Protein AF-A0A8J7VM13-F1 (afdb_monomer_lite)

Secondary structure (DSSP, 8-state):
-HHHHHHHHHHHHHHHTTPPPPPHHHHHHHHHHHHHHHHHHHH-S-HHHHHHHHHHHHHHHHHHHHHHHHHHHHHTTS-HHHHHHHHHIIIIIHHHHHHHHT-HHHHHHHHHHHHHHHHHHHHHHHHTT--HHHHHH---GGGTT-HHHHHHHHHHHHHHHHHHHHHHHHHS-HHHHHHHHHHHHHHHHHHHHHHHHHHHHHH--TT---

pLDDT: mean 85.58, std 13.24, range [35.0, 97.75]

Radius of gyration: 19.46 Å; chains: 1; bounding box: 50×52×50 Å

Foldseek 3Di:
DVVVVVVLVVLLVVLLVPDDPDDCLLQVLLVQLLVQLVVLVVVPVDNLVSLLVSLLSSLVSSCVVCVVVQLVVCVVPDDPVVSVVCSCCVRVVVSVVVVVVSDLLVSLVVLLVVLQVQLVVLVVCLVVVPLVVVCVVDVDPLCPPLSNVLSVVSSVLSVVVSVVSVCCSVPHDSSVNSNCVSCVSVVSVSSSSSSSVSSSVVGNDPDPPD

Structure (mmCIF, N/CA/C/O backbone):
data_AF-A0A8J7VM13-F1
#
_entry.id   AF-A0A8J7VM13-F1
#
loop_
_atom_site.group_PDB
_atom_site.id
_atom_site.type_symbol
_atom_site.label_atom_id
_atom_site.label_alt_id
_atom_site.label_comp_id
_atom_site.label_asym_id
_atom_site.label_entity_id
_atom_site.label_seq_id
_atom_site.pdbx_PDB_ins_code
_atom_site.Cartn_x
_atom_site.Cartn_y
_atom_site.Cartn_z
_atom_site.occupancy
_atom_site.B_iso_or_equiv
_atom_site.auth_seq_id
_atom_site.auth_comp_id
_atom_site.auth_asym_id
_atom_site.auth_atom_id
_atom_site.pdbx_PDB_model_num
ATOM 1 N N . MET A 1 1 ? -19.347 -28.934 8.654 1.00 53.00 1 MET A N 1
ATOM 2 C CA . MET A 1 1 ? -17.938 -28.625 8.295 1.00 53.00 1 MET A CA 1
ATOM 3 C C . MET A 1 1 ? -17.753 -28.311 6.813 1.00 53.00 1 MET A C 1
ATOM 5 O O . MET A 1 1 ? -17.329 -27.203 6.526 1.00 53.00 1 MET A O 1
ATOM 9 N N . PHE A 1 2 ? -18.037 -29.226 5.872 1.00 57.53 2 PHE A N 1
ATOM 10 C CA . PHE A 1 2 ? -17.938 -28.909 4.432 1.00 57.53 2 PHE A CA 1
ATOM 11 C C . PHE A 1 2 ? -19.094 -28.010 3.962 1.00 57.53 2 PHE A C 1
ATOM 13 O O . PHE A 1 2 ? -18.868 -27.064 3.212 1.00 57.53 2 PHE A O 1
ATOM 20 N N . ASP A 1 3 ? -20.296 -28.244 4.495 1.00 61.94 3 ASP A N 1
ATOM 21 C CA . ASP A 1 3 ? -21.472 -27.405 4.233 1.00 61.94 3 ASP A CA 1
ATOM 22 C C . ASP A 1 3 ? -21.307 -25.991 4.815 1.00 61.94 3 ASP A C 1
ATOM 24 O O . ASP A 1 3 ? -21.487 -25.018 4.093 1.00 61.94 3 ASP A O 1
ATOM 28 N N . ASP A 1 4 ? -20.792 -25.852 6.047 1.00 67.31 4 ASP A N 1
ATOM 29 C CA . ASP A 1 4 ? -20.455 -24.533 6.624 1.00 67.31 4 ASP A CA 1
ATOM 30 C C . ASP A 1 4 ? -19.438 -23.753 5.780 1.00 67.31 4 ASP A C 1
ATOM 32 O O . ASP A 1 4 ? -19.524 -22.530 5.651 1.00 67.31 4 ASP A O 1
ATOM 36 N N . LEU A 1 5 ? -18.447 -24.444 5.204 1.00 62.38 5 LEU A N 1
ATOM 37 C CA . LEU A 1 5 ? -17.441 -23.825 4.340 1.00 62.38 5 LEU A CA 1
ATOM 38 C C . LEU A 1 5 ? -18.080 -23.315 3.040 1.00 62.38 5 LEU A C 1
ATOM 40 O O . LEU A 1 5 ? -17.763 -22.211 2.594 1.00 62.38 5 LEU A O 1
ATOM 44 N N . LEU A 1 6 ? -18.983 -24.101 2.447 1.00 67.69 6 LEU A N 1
ATOM 45 C CA . LEU A 1 6 ? -19.724 -23.745 1.237 1.00 67.69 6 LEU A CA 1
ATOM 46 C C . LEU A 1 6 ? -20.693 -22.586 1.477 1.00 67.69 6 LEU A C 1
ATOM 48 O O . LEU A 1 6 ? -20.752 -21.672 0.652 1.00 67.69 6 LEU A O 1
ATOM 52 N N . ASP A 1 7 ? -21.380 -22.564 2.615 1.00 72.88 7 ASP A N 1
ATOM 53 C CA . ASP A 1 7 ? -22.265 -21.464 3.000 1.00 72.88 7 ASP A CA 1
ATOM 54 C C . ASP A 1 7 ? -21.470 -20.177 3.250 1.00 72.88 7 ASP A C 1
ATOM 56 O O . ASP A 1 7 ? -21.830 -19.104 2.753 1.00 72.88 7 ASP A O 1
ATOM 60 N N . THR A 1 8 ? -20.310 -20.288 3.906 1.00 68.81 8 THR A N 1
ATOM 61 C CA . THR A 1 8 ? -19.389 -19.162 4.126 1.00 68.81 8 THR A CA 1
ATOM 62 C C . THR A 1 8 ? -18.832 -18.622 2.803 1.00 68.81 8 THR A C 1
ATOM 64 O O . THR A 1 8 ? -18.794 -17.407 2.590 1.00 68.81 8 THR A O 1
ATOM 67 N N . LEU A 1 9 ? -18.445 -19.504 1.876 1.00 62.06 9 LEU A N 1
ATOM 68 C CA . LEU A 1 9 ? -17.985 -19.134 0.532 1.00 62.06 9 LEU A CA 1
ATOM 69 C C . LEU A 1 9 ? -19.102 -18.494 -0.296 1.00 62.06 9 LEU A C 1
ATOM 71 O O . LEU A 1 9 ? -18.864 -17.524 -1.015 1.00 62.06 9 LEU A O 1
ATOM 75 N N . THR A 1 10 ? -20.328 -18.992 -0.174 1.00 66.94 10 THR A N 1
ATOM 76 C CA . THR A 1 10 ? -21.486 -18.465 -0.901 1.00 66.94 10 THR A CA 1
ATOM 77 C C . THR A 1 10 ? -21.858 -17.071 -0.401 1.00 66.94 10 THR A C 1
ATOM 79 O O . THR A 1 10 ? -22.033 -16.156 -1.211 1.00 66.94 10 THR A O 1
ATOM 82 N N . ALA A 1 11 ? -21.886 -16.863 0.918 1.00 63.78 11 ALA A N 1
ATOM 83 C CA . ALA A 1 11 ? -22.075 -15.548 1.527 1.00 63.78 11 ALA A CA 1
ATOM 84 C C . ALA A 1 11 ? -20.954 -14.571 1.128 1.00 63.78 11 ALA A C 1
ATOM 86 O O . ALA A 1 11 ? -21.218 -13.420 0.759 1.00 63.78 11 ALA A O 1
ATOM 87 N N . PHE A 1 12 ? -19.703 -15.047 1.106 1.00 61.28 12 PHE A N 1
ATOM 88 C CA . PHE A 1 12 ? -18.560 -14.282 0.617 1.00 61.28 12 PHE A CA 1
ATOM 89 C C . PHE A 1 12 ? -18.771 -13.846 -0.837 1.00 61.28 12 PHE A C 1
ATOM 91 O O . PHE A 1 12 ? -18.729 -12.650 -1.109 1.00 61.28 12 PHE A O 1
ATOM 98 N N . VAL A 1 13 ? -19.101 -14.757 -1.758 1.00 61.53 13 VAL A N 1
ATOM 99 C CA . VAL A 1 13 ? -19.343 -14.451 -3.184 1.00 61.53 13 VAL A CA 1
ATOM 100 C C . VAL A 1 13 ? -20.506 -13.468 -3.380 1.00 61.53 13 VAL A C 1
ATOM 102 O O . VAL A 1 13 ? -20.416 -12.544 -4.193 1.00 61.53 13 VAL A O 1
ATOM 105 N N . GLN A 1 14 ? -21.592 -13.607 -2.618 1.00 63.41 14 GLN A N 1
ATOM 106 C CA . GLN A 1 14 ? -22.739 -12.697 -2.698 1.00 63.41 14 GLN A CA 1
ATOM 107 C C . GLN A 1 14 ? -22.392 -11.263 -2.269 1.00 63.41 14 GLN A C 1
ATOM 109 O O . GLN A 1 14 ? -22.941 -10.308 -2.829 1.00 63.41 14 GLN A O 1
ATOM 114 N N . SER A 1 15 ? -21.431 -11.085 -1.357 1.00 56.16 15 SER A N 1
ATOM 115 C CA . SER A 1 15 ? -20.976 -9.760 -0.918 1.00 56.16 15 SER A CA 1
ATOM 116 C C . SER A 1 15 ? -20.337 -8.927 -2.050 1.00 56.16 15 SER A C 1
ATOM 118 O O . SER A 1 15 ? -20.431 -7.691 -2.024 1.00 56.16 15 SER A O 1
ATOM 120 N N . PHE A 1 16 ? -19.795 -9.586 -3.088 1.00 56.06 16 PHE A N 1
ATOM 121 C CA . PHE A 1 16 ? -19.205 -8.969 -4.287 1.00 56.06 16 PHE A CA 1
ATOM 122 C C . PHE A 1 16 ? -20.247 -8.503 -5.318 1.00 56.06 16 PHE A C 1
ATOM 124 O O . PHE A 1 16 ? -19.973 -7.607 -6.116 1.00 56.06 16 PHE A O 1
ATOM 131 N N . ARG A 1 17 ? -21.471 -9.053 -5.313 1.00 51.78 17 ARG A N 1
ATOM 132 C CA . ARG A 1 17 ? -22.491 -8.742 -6.340 1.00 51.78 17 ARG A CA 1
ATOM 133 C C . ARG A 1 17 ? -23.078 -7.328 -6.246 1.00 51.78 17 ARG A C 1
ATOM 135 O O . ARG A 1 17 ? -23.675 -6.857 -7.205 1.00 51.78 17 ARG A O 1
ATOM 142 N N . ARG A 1 18 ? -22.899 -6.626 -5.122 1.00 53.50 18 ARG A N 1
ATOM 143 C CA . ARG A 1 18 ? -23.403 -5.253 -4.899 1.00 53.50 18 ARG A CA 1
ATOM 144 C C . ARG A 1 18 ? -22.269 -4.228 -4.816 1.00 53.50 18 ARG A C 1
ATOM 146 O O . ARG A 1 18 ? -22.211 -3.464 -3.848 1.00 53.50 18 ARG A O 1
ATOM 153 N N . THR A 1 19 ? -21.304 -4.266 -5.731 1.00 52.53 19 THR A N 1
ATOM 154 C CA . THR A 1 19 ? -20.182 -3.314 -5.696 1.00 52.53 19 THR A CA 1
ATOM 155 C C . THR A 1 19 ? -20.624 -1.993 -6.328 1.00 52.53 19 THR A C 1
ATOM 157 O O . THR A 1 19 ? -21.013 -1.957 -7.490 1.00 52.53 19 THR A O 1
ATOM 160 N N . THR A 1 20 ? -20.634 -0.922 -5.532 1.00 50.44 20 THR A N 1
ATOM 161 C CA . THR A 1 20 ? -20.890 0.459 -5.967 1.00 50.44 20 THR A CA 1
ATOM 162 C C . THR A 1 20 ? -19.906 0.887 -7.067 1.00 50.44 20 THR A C 1
ATOM 164 O O . THR A 1 20 ? -18.802 0.338 -7.123 1.00 50.44 20 THR A O 1
ATOM 167 N N . PRO A 1 21 ? -20.262 1.863 -7.930 1.00 56.16 21 PRO A N 1
ATOM 168 C CA . PRO A 1 21 ? -19.343 2.380 -8.944 1.00 56.16 21 PRO A CA 1
ATOM 169 C C . PRO A 1 21 ? -18.014 2.800 -8.303 1.00 56.16 21 PRO A C 1
ATOM 171 O O . PRO A 1 21 ? -17.991 3.436 -7.246 1.00 56.16 21 PRO A O 1
ATOM 174 N N . PHE A 1 22 ? -16.903 2.383 -8.915 1.00 58.81 22 PHE A N 1
ATOM 175 C CA . PHE A 1 22 ? -15.568 2.614 -8.370 1.00 58.81 22 PHE A CA 1
ATOM 176 C C . PHE A 1 22 ? -15.245 4.115 -8.364 1.00 58.81 22 PHE A C 1
ATOM 178 O O . PHE A 1 22 ? -15.416 4.766 -9.396 1.00 58.81 22 PHE A O 1
ATOM 185 N N . PRO A 1 23 ? -14.741 4.673 -7.246 1.00 66.50 23 PRO A N 1
ATOM 186 C CA . PRO A 1 23 ? -14.233 6.036 -7.230 1.00 66.50 23 PRO A CA 1
ATOM 187 C C . PRO A 1 23 ? -13.135 6.194 -8.283 1.00 66.50 23 PRO A C 1
ATOM 189 O O . PRO A 1 23 ? -12.242 5.344 -8.396 1.00 66.50 23 PRO A O 1
ATOM 192 N N . VAL A 1 24 ? -13.183 7.287 -9.040 1.00 67.38 24 VAL A N 1
ATOM 193 C CA . VAL A 1 24 ? -12.228 7.596 -10.116 1.00 67.38 24 VAL A CA 1
ATOM 194 C C . VAL A 1 24 ? -10.789 7.609 -9.580 1.00 67.38 24 VAL A C 1
ATOM 196 O O . VAL A 1 24 ? -9.860 7.160 -10.249 1.00 67.38 24 VAL A O 1
ATOM 199 N N . GLU A 1 25 ? -10.606 8.006 -8.321 1.00 69.38 25 GLU A N 1
ATOM 200 C CA . GLU A 1 25 ? -9.329 8.033 -7.601 1.00 69.38 25 GLU A CA 1
ATOM 201 C C . GLU A 1 25 ? -8.700 6.648 -7.392 1.00 69.38 25 GLU A C 1
ATOM 203 O O . GLU A 1 25 ? -7.498 6.542 -7.136 1.00 69.38 25 GLU A O 1
ATOM 208 N N . ILE A 1 26 ? -9.500 5.581 -7.463 1.00 71.81 26 ILE A N 1
ATOM 209 C CA . ILE A 1 26 ? -9.035 4.192 -7.370 1.00 71.81 26 ILE A CA 1
ATOM 210 C C . ILE A 1 26 ? -8.605 3.686 -8.750 1.00 71.81 26 ILE A C 1
ATOM 212 O O . ILE A 1 26 ? -7.597 2.989 -8.854 1.00 71.81 26 ILE A O 1
ATOM 216 N N . LEU A 1 27 ? -9.352 4.051 -9.794 1.00 77.00 27 LEU A N 1
ATOM 217 C CA . LEU A 1 27 ? -9.200 3.510 -11.143 1.00 77.00 27 LEU A CA 1
ATOM 218 C C . LEU A 1 27 ? -8.074 4.195 -11.932 1.00 77.00 27 LEU A C 1
ATOM 220 O O . LEU A 1 27 ? -7.260 3.525 -12.564 1.00 77.00 27 LEU A O 1
ATOM 224 N N . VAL A 1 28 ? -8.009 5.529 -11.882 1.00 82.75 28 VAL A N 1
ATOM 225 C CA . VAL A 1 28 ? -7.165 6.333 -12.782 1.00 82.75 28 VAL A CA 1
ATOM 226 C C . VAL A 1 28 ? -5.667 6.048 -12.626 1.00 82.75 28 VAL A C 1
ATOM 228 O O . VAL A 1 28 ? -5.022 5.809 -13.646 1.00 82.75 28 VAL A O 1
ATOM 231 N N . PRO A 1 29 ? -5.081 5.990 -11.411 1.00 84.69 29 PRO A N 1
ATOM 232 C CA . PRO A 1 29 ? -3.663 5.659 -11.277 1.00 84.69 29 PRO A CA 1
ATOM 233 C C . PRO A 1 29 ? -3.334 4.254 -11.795 1.00 84.69 29 PRO A C 1
ATOM 235 O O . PRO A 1 29 ? -2.265 4.042 -12.356 1.00 84.69 29 PRO A O 1
ATOM 238 N N . GLY A 1 30 ? -4.258 3.303 -11.619 1.00 84.44 30 GLY A N 1
ATOM 239 C CA . GLY A 1 30 ? -4.106 1.934 -12.105 1.00 84.44 30 GLY A CA 1
ATOM 240 C C . GLY A 1 30 ? -4.120 1.852 -13.627 1.00 84.44 30 GLY A C 1
ATOM 241 O O . GLY A 1 30 ? -3.219 1.264 -14.221 1.00 84.44 30 GLY A O 1
ATOM 242 N N . LEU A 1 31 ? -5.095 2.509 -14.260 1.00 85.44 31 LEU A N 1
ATOM 243 C CA . LEU A 1 31 ? -5.172 2.615 -15.716 1.00 85.44 31 LEU A CA 1
ATOM 244 C C . LEU A 1 31 ? -3.951 3.315 -16.302 1.00 85.44 31 LEU A C 1
ATOM 246 O O . LEU A 1 31 ? -3.424 2.851 -17.308 1.00 85.44 31 LEU A O 1
ATOM 250 N N . LEU A 1 32 ? -3.468 4.385 -15.663 1.00 88.56 32 LEU A N 1
ATOM 251 C CA . LEU A 1 32 ? -2.260 5.069 -16.110 1.00 88.56 32 LEU A CA 1
ATOM 252 C C . LEU A 1 32 ? -1.070 4.107 -16.156 1.00 88.56 32 LEU A C 1
ATOM 254 O O . LEU A 1 32 ? -0.360 4.090 -17.153 1.00 88.56 32 LEU A O 1
ATOM 258 N N . ILE A 1 33 ? -0.866 3.277 -15.131 1.00 86.88 33 ILE A N 1
ATOM 259 C CA . ILE A 1 33 ? 0.223 2.285 -15.113 1.00 86.88 33 ILE A CA 1
ATOM 260 C C . ILE A 1 33 ? 0.041 1.259 -16.240 1.00 86.88 33 ILE A C 1
ATOM 262 O O . ILE A 1 33 ? 0.975 1.003 -16.997 1.00 86.88 33 ILE A O 1
ATOM 266 N N . ILE A 1 34 ? -1.166 0.704 -16.380 1.00 86.00 34 ILE A N 1
ATOM 267 C CA . ILE A 1 34 ? -1.467 -0.349 -17.363 1.00 86.00 34 ILE A CA 1
ATOM 268 C C . ILE A 1 34 ? -1.293 0.161 -18.801 1.00 86.00 34 ILE A C 1
ATOM 270 O O . ILE A 1 34 ? -0.782 -0.568 -19.646 1.00 86.00 34 ILE A O 1
ATOM 274 N N . LEU A 1 35 ? -1.695 1.405 -19.077 1.00 87.50 35 LEU A N 1
ATOM 275 C CA . LEU A 1 35 ? -1.605 2.014 -20.406 1.00 87.50 35 LEU A CA 1
ATOM 276 C C . LEU A 1 35 ? -0.220 2.601 -20.699 1.00 87.50 35 LEU A C 1
ATOM 278 O O . LEU A 1 35 ? 0.238 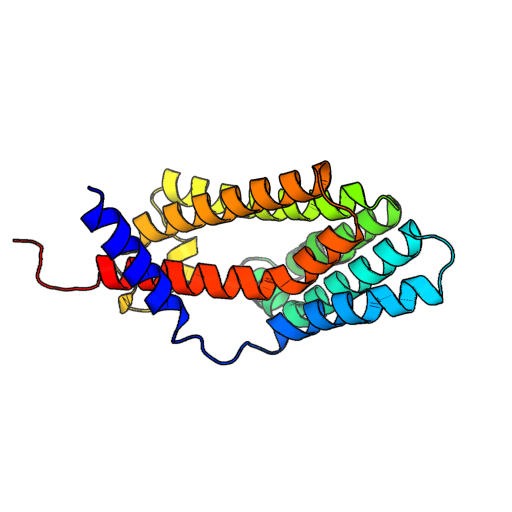2.542 -21.837 1.00 87.50 35 LEU A O 1
ATOM 282 N N . SER A 1 36 ? 0.461 3.156 -19.692 1.00 87.38 36 SER A N 1
ATOM 283 C CA . SER A 1 36 ? 1.802 3.728 -19.874 1.00 87.38 36 SER A CA 1
ATOM 284 C C . SER A 1 36 ? 2.858 2.656 -20.095 1.00 87.38 36 SER A C 1
ATOM 286 O O . SER A 1 36 ? 3.752 2.871 -20.904 1.00 87.38 36 SER A O 1
ATOM 288 N N . TRP A 1 37 ? 2.749 1.493 -19.448 1.00 86.50 37 TRP A N 1
ATOM 289 C CA . TRP A 1 37 ? 3.726 0.411 -19.584 1.00 86.50 37 TRP A CA 1
ATOM 290 C C . TRP A 1 37 ? 4.015 -0.014 -21.039 1.00 86.50 37 TRP A C 1
ATOM 292 O O . TRP A 1 37 ? 5.180 0.048 -21.435 1.00 86.50 37 TRP A O 1
ATOM 302 N N . PRO A 1 38 ? 3.025 -0.407 -21.870 1.00 86.81 38 PRO A N 1
ATOM 303 C CA . PRO A 1 38 ? 3.295 -0.815 -23.249 1.00 86.81 38 PRO A CA 1
ATOM 304 C C . PRO A 1 38 ? 3.861 0.330 -24.095 1.00 86.81 38 PRO A C 1
ATOM 306 O O . PRO A 1 38 ? 4.736 0.093 -24.919 1.00 86.81 38 PRO A O 1
ATOM 309 N N . LEU A 1 39 ? 3.418 1.572 -23.863 1.00 88.12 39 LEU A N 1
ATOM 310 C CA . LEU A 1 39 ? 3.955 2.743 -24.557 1.00 88.12 39 LEU A CA 1
ATOM 311 C C . LEU A 1 39 ? 5.423 2.969 -24.180 1.00 88.12 39 LEU A C 1
ATOM 313 O O . LEU A 1 39 ? 6.277 3.077 -25.051 1.00 88.12 39 LEU A O 1
ATOM 317 N N . LEU A 1 40 ? 5.749 2.958 -22.889 1.00 89.44 40 LEU A N 1
ATOM 318 C CA . LEU A 1 40 ? 7.116 3.144 -22.405 1.00 89.44 40 LEU A CA 1
ATOM 319 C C . LEU A 1 40 ? 8.053 2.033 -22.886 1.00 89.44 40 LEU A C 1
ATOM 321 O O . LEU A 1 40 ? 9.212 2.310 -23.156 1.00 89.44 40 LEU A O 1
ATOM 325 N N . ARG A 1 41 ? 7.559 0.804 -23.067 1.00 88.31 41 ARG A N 1
ATOM 326 C CA . ARG A 1 41 ? 8.339 -0.303 -23.644 1.00 88.31 41 ARG A CA 1
ATOM 327 C C . ARG A 1 41 ? 8.657 -0.147 -25.132 1.00 88.31 41 ARG A C 1
ATOM 329 O O . ARG A 1 41 ? 9.572 -0.814 -25.596 1.00 88.31 41 ARG A O 1
ATOM 336 N N . ILE A 1 42 ? 7.915 0.690 -25.858 1.00 89.12 42 ILE A N 1
ATOM 337 C CA . ILE A 1 42 ? 8.202 1.037 -27.260 1.00 89.12 42 ILE A CA 1
ATOM 338 C C . ILE A 1 42 ? 9.179 2.216 -27.329 1.00 89.12 42 ILE A C 1
ATOM 340 O O . ILE A 1 42 ? 10.027 2.259 -28.211 1.00 89.12 42 ILE A O 1
ATOM 344 N N . TRP A 1 43 ? 9.038 3.181 -26.417 1.00 89.06 43 TRP A N 1
ATOM 345 C CA . TRP A 1 43 ? 9.796 4.435 -26.439 1.00 89.06 43 TRP A CA 1
ATOM 346 C C . TRP A 1 43 ? 11.136 4.381 -25.697 1.00 89.06 43 TRP A C 1
ATOM 348 O O . TRP A 1 43 ? 11.998 5.216 -25.960 1.00 89.06 43 TRP A O 1
ATOM 358 N N . LEU A 1 44 ? 11.304 3.456 -24.749 1.00 88.94 44 LEU A N 1
ATOM 359 C CA . LEU A 1 44 ? 12.521 3.298 -23.954 1.00 88.94 44 LEU A CA 1
ATOM 360 C C . LEU A 1 44 ? 13.150 1.932 -24.222 1.00 88.94 44 LEU A C 1
ATOM 362 O O . LEU A 1 44 ? 12.510 0.896 -24.026 1.00 88.94 44 LEU A O 1
ATOM 366 N N . ASP A 1 45 ? 14.429 1.947 -24.593 1.00 84.50 45 ASP A N 1
ATOM 367 C CA . ASP A 1 45 ? 15.194 0.734 -24.893 1.00 84.50 45 ASP A CA 1
ATOM 368 C C . ASP A 1 45 ? 15.431 -0.124 -23.638 1.00 84.50 45 ASP A C 1
ATOM 370 O O . ASP A 1 45 ? 15.361 -1.354 -23.688 1.00 84.50 45 ASP A O 1
ATOM 374 N N . ASP A 1 46 ? 15.652 0.521 -22.487 1.00 89.12 46 ASP A N 1
ATOM 375 C CA . ASP A 1 46 ? 15.912 -0.151 -21.215 1.00 89.12 46 ASP A CA 1
ATOM 376 C C . ASP A 1 46 ? 14.605 -0.533 -20.474 1.00 89.12 46 ASP A C 1
ATOM 378 O O . ASP A 1 46 ? 13.835 0.348 -20.059 1.00 89.12 46 ASP A O 1
ATOM 382 N N . PRO A 1 47 ? 14.341 -1.838 -20.244 1.00 86.75 47 PRO A N 1
ATOM 383 C CA . PRO A 1 47 ? 13.171 -2.297 -19.497 1.00 86.75 47 PRO A CA 1
ATOM 384 C C . PRO A 1 47 ? 13.101 -1.767 -18.061 1.00 86.75 47 PRO A C 1
ATOM 386 O O . PRO A 1 47 ? 11.997 -1.533 -17.562 1.00 86.75 47 PRO A O 1
ATOM 389 N N . GLN A 1 48 ? 14.246 -1.576 -17.394 1.00 89.69 48 GLN A N 1
ATOM 390 C CA . GLN A 1 48 ? 14.273 -1.106 -16.007 1.00 89.69 48 GLN A CA 1
ATOM 391 C C . GLN A 1 48 ? 13.812 0.349 -15.924 1.00 89.69 48 GLN A C 1
ATOM 393 O O . GLN A 1 48 ? 12.927 0.679 -15.134 1.00 89.69 48 GLN A O 1
ATOM 398 N N . SER A 1 49 ? 14.328 1.204 -16.802 1.00 89.94 49 SER A N 1
ATOM 399 C CA . SER A 1 49 ? 13.908 2.600 -16.926 1.00 89.94 49 SER A CA 1
ATOM 400 C C . SER A 1 49 ? 12.419 2.722 -17.254 1.00 89.94 49 SER A C 1
ATOM 402 O O . SER A 1 49 ? 11.708 3.490 -16.604 1.00 89.94 49 SER A O 1
ATOM 404 N N . ALA A 1 50 ? 11.906 1.913 -18.190 1.00 91.38 50 ALA A N 1
ATOM 405 C CA . ALA A 1 50 ? 10.474 1.879 -18.497 1.00 91.38 50 ALA A CA 1
ATOM 406 C C . ALA A 1 50 ? 9.622 1.523 -17.268 1.00 91.38 50 ALA A C 1
ATOM 408 O O . ALA A 1 50 ? 8.565 2.122 -17.047 1.00 91.38 50 ALA A O 1
ATOM 409 N N . PHE A 1 51 ? 10.094 0.584 -16.439 1.00 92.38 51 PHE A N 1
ATOM 410 C CA . PHE A 1 51 ? 9.397 0.179 -15.218 1.00 92.38 51 PHE A CA 1
ATOM 411 C C . PHE A 1 51 ? 9.378 1.319 -14.209 1.00 92.38 51 PHE A C 1
ATOM 413 O O . PHE A 1 51 ? 8.318 1.664 -13.683 1.00 92.38 51 PHE A O 1
ATOM 420 N N . MET A 1 52 ? 10.541 1.927 -13.966 1.00 92.81 52 MET A N 1
ATOM 421 C CA . MET A 1 52 ? 10.691 3.015 -13.006 1.00 92.81 52 MET A CA 1
ATOM 422 C C . MET A 1 52 ? 9.800 4.198 -13.380 1.00 92.81 52 MET A C 1
ATOM 424 O O . MET A 1 52 ? 9.086 4.718 -12.525 1.00 92.81 52 MET A O 1
ATOM 428 N N . VAL A 1 53 ? 9.756 4.579 -14.660 1.00 92.69 53 VAL A N 1
ATOM 429 C CA . VAL A 1 53 ? 8.889 5.667 -15.133 1.00 92.69 53 VAL A CA 1
ATOM 430 C C . VAL A 1 53 ? 7.410 5.322 -14.935 1.00 92.69 53 VAL A C 1
ATOM 432 O O . VAL A 1 53 ? 6.675 6.129 -14.365 1.00 92.69 53 VAL A O 1
ATOM 435 N N . ALA A 1 54 ? 6.967 4.120 -15.324 1.00 92.62 54 ALA A N 1
ATOM 436 C CA . ALA A 1 54 ? 5.577 3.692 -15.132 1.00 92.62 54 ALA A CA 1
ATOM 437 C C . ALA A 1 54 ? 5.176 3.687 -13.643 1.00 92.62 54 ALA A C 1
ATOM 439 O O . ALA A 1 54 ? 4.108 4.183 -13.268 1.00 92.62 54 ALA A O 1
ATOM 440 N N . PHE A 1 55 ? 6.056 3.173 -12.778 1.00 91.94 55 PHE A N 1
ATOM 441 C CA . PHE A 1 55 ? 5.860 3.138 -11.331 1.00 91.94 55 PHE A CA 1
ATOM 442 C C . PHE A 1 55 ? 5.762 4.546 -10.730 1.00 91.94 55 PHE A C 1
ATOM 444 O O . PHE A 1 55 ? 4.822 4.837 -9.984 1.00 91.94 55 PHE A O 1
ATOM 451 N N . VAL A 1 56 ? 6.693 5.438 -11.084 1.00 92.50 56 VAL A N 1
ATOM 452 C CA . VAL A 1 56 ? 6.739 6.824 -10.594 1.00 92.50 56 VAL A CA 1
ATOM 453 C C . VAL A 1 56 ? 5.514 7.608 -11.044 1.00 92.50 56 VAL A C 1
ATOM 455 O O . VAL A 1 56 ? 4.920 8.309 -10.227 1.00 92.50 56 VAL A O 1
ATOM 458 N N . LEU A 1 57 ? 5.084 7.458 -12.300 1.00 91.94 57 LEU A N 1
ATOM 459 C CA . LEU A 1 57 ? 3.852 8.075 -12.796 1.00 91.94 57 LEU A CA 1
ATOM 460 C C . LEU A 1 57 ? 2.633 7.606 -11.990 1.00 91.94 57 LEU A C 1
ATOM 462 O O . LEU A 1 57 ? 1.826 8.422 -11.541 1.00 91.94 57 LEU A O 1
ATOM 466 N N . GLY A 1 58 ? 2.526 6.299 -11.746 1.00 90.38 58 GLY A N 1
ATOM 467 C CA . GLY A 1 58 ? 1.432 5.707 -10.982 1.00 90.38 58 GLY A CA 1
ATOM 468 C C . GLY A 1 58 ? 1.379 6.152 -9.516 1.00 90.38 58 GLY A C 1
ATOM 469 O O . GLY A 1 58 ? 0.325 6.572 -9.025 1.00 90.38 58 GLY A O 1
ATOM 470 N N . ILE A 1 59 ? 2.506 6.074 -8.800 1.00 90.38 59 ILE A N 1
ATOM 471 C CA . ILE A 1 59 ? 2.605 6.512 -7.399 1.00 90.38 59 ILE A CA 1
ATOM 472 C C . ILE A 1 59 ? 2.467 8.028 -7.287 1.00 90.38 59 ILE A C 1
ATOM 474 O O . ILE A 1 59 ? 1.725 8.502 -6.426 1.00 90.38 59 ILE A O 1
ATOM 478 N N . GLY A 1 60 ? 3.136 8.781 -8.158 1.00 91.56 60 GLY A N 1
ATOM 479 C CA . GLY A 1 60 ? 3.100 10.239 -8.178 1.00 91.56 60 GLY A CA 1
ATOM 480 C C . GLY A 1 60 ? 1.681 10.761 -8.371 1.00 91.56 60 GLY A C 1
ATOM 481 O O . GLY A 1 60 ? 1.213 11.575 -7.573 1.00 91.56 60 GLY A O 1
ATOM 482 N N . LEU A 1 61 ? 0.943 10.219 -9.347 1.00 91.31 61 LEU A N 1
ATOM 483 C CA . LEU A 1 61 ? -0.457 10.584 -9.550 1.00 91.31 61 LEU A CA 1
ATOM 484 C C . LEU A 1 61 ? -1.320 10.208 -8.341 1.00 91.31 61 LEU A C 1
ATOM 486 O O . LEU A 1 61 ? -2.119 11.017 -7.871 1.00 91.31 61 LEU A O 1
ATOM 490 N N . ARG A 1 62 ? -1.139 9.007 -7.780 1.00 89.06 62 ARG A N 1
ATOM 491 C CA . ARG A 1 62 ? -1.882 8.586 -6.583 1.00 89.06 62 ARG A CA 1
ATOM 492 C C . ARG A 1 62 ? -1.633 9.516 -5.396 1.00 89.06 62 ARG A C 1
ATOM 494 O O . ARG A 1 62 ? -2.576 9.848 -4.674 1.00 89.06 62 ARG A O 1
ATOM 501 N N . LEU A 1 63 ? -0.385 9.922 -5.188 1.00 89.00 63 LEU A N 1
ATOM 502 C CA . LEU A 1 63 ? -0.001 10.851 -4.135 1.00 89.00 63 LEU A CA 1
ATOM 503 C C . LEU A 1 63 ? -0.624 12.229 -4.377 1.00 89.00 63 LEU A C 1
ATOM 505 O O . LEU A 1 63 ? -1.211 12.794 -3.456 1.00 89.00 63 LEU A O 1
ATOM 509 N N . ALA A 1 64 ? -0.586 12.729 -5.615 1.00 89.31 64 ALA A N 1
ATOM 510 C CA . ALA A 1 64 ? -1.209 13.994 -5.991 1.00 89.31 64 ALA A CA 1
ATOM 511 C C . ALA A 1 64 ? -2.720 13.987 -5.709 1.00 89.31 64 ALA A C 1
ATOM 513 O O . ALA A 1 64 ? -3.223 14.892 -5.039 1.00 89.31 64 ALA A O 1
ATOM 514 N N . MET A 1 65 ? -3.428 12.928 -6.115 1.00 87.81 65 MET A N 1
ATOM 515 C CA . MET A 1 65 ? -4.872 12.788 -5.892 1.00 87.81 65 MET A CA 1
ATOM 516 C C . MET A 1 65 ? -5.237 12.693 -4.402 1.00 87.81 65 MET A C 1
ATOM 518 O O . MET A 1 65 ? -6.264 13.219 -3.980 1.00 87.81 65 MET A O 1
ATOM 522 N N . LYS A 1 66 ? -4.399 12.050 -3.577 1.00 86.31 66 LYS A N 1
ATOM 523 C CA . LYS A 1 66 ? -4.657 11.874 -2.133 1.00 86.31 66 LYS A CA 1
ATOM 524 C C . LYS A 1 66 ? -4.071 12.970 -1.243 1.00 86.31 66 LYS A C 1
ATOM 526 O O . LYS A 1 66 ? -4.402 13.013 -0.056 1.00 86.31 66 LYS A O 1
ATOM 531 N N . SER A 1 67 ? -3.253 13.860 -1.798 1.00 87.44 67 SER A N 1
ATOM 532 C CA . SER A 1 67 ? -2.508 14.893 -1.069 1.00 87.44 67 SER A CA 1
ATOM 533 C C . SER A 1 67 ? -3.398 15.729 -0.149 1.00 87.44 67 SER A C 1
ATOM 535 O O . SER A 1 67 ? -3.107 15.846 1.038 1.00 87.44 67 SER A O 1
ATOM 537 N N . ARG A 1 68 ? -4.535 16.232 -0.651 1.00 87.62 68 ARG A N 1
ATOM 538 C CA . ARG A 1 68 ? -5.476 17.056 0.127 1.00 87.62 68 ARG A CA 1
ATOM 539 C C . ARG A 1 68 ? -5.974 16.338 1.379 1.00 87.62 68 ARG A C 1
ATOM 541 O O . ARG A 1 68 ? -5.956 16.911 2.464 1.00 87.62 68 ARG A O 1
ATOM 548 N N . VAL A 1 69 ? -6.381 15.076 1.236 1.00 86.12 69 VAL A N 1
ATOM 549 C CA . VAL A 1 69 ? -6.895 14.267 2.351 1.00 86.12 69 VAL A CA 1
ATOM 550 C C . VAL A 1 69 ? -5.780 13.932 3.339 1.00 86.12 69 VAL A C 1
ATOM 552 O O . VAL A 1 69 ? -6.006 13.989 4.545 1.00 86.12 69 VAL A O 1
ATOM 555 N N . MET A 1 70 ? -4.579 13.609 2.852 1.00 87.25 70 MET A N 1
ATOM 556 C CA . MET A 1 70 ? -3.419 13.357 3.711 1.00 87.25 70 MET A CA 1
ATOM 557 C C . MET A 1 70 ? -3.052 14.602 4.522 1.00 87.25 70 MET A C 1
ATOM 559 O O . MET A 1 70 ? -2.962 14.518 5.740 1.00 87.25 70 MET A O 1
ATOM 563 N N . ILE A 1 71 ? -2.929 15.763 3.872 1.00 90.81 71 ILE A N 1
ATOM 564 C CA . ILE A 1 71 ? -2.604 17.035 4.529 1.00 90.81 71 ILE A CA 1
ATOM 565 C C . ILE A 1 71 ? -3.664 17.389 5.574 1.00 90.81 71 ILE A C 1
ATOM 567 O O . ILE A 1 71 ? -3.310 17.726 6.701 1.00 90.81 71 ILE A O 1
ATOM 571 N N . ALA A 1 72 ? -4.952 17.288 5.231 1.00 89.44 72 ALA A N 1
ATOM 572 C CA . ALA A 1 72 ? -6.040 17.597 6.156 1.00 89.44 72 ALA A CA 1
ATOM 573 C C . ALA A 1 72 ? -6.019 16.690 7.398 1.00 89.44 72 ALA A C 1
ATOM 575 O O . ALA A 1 72 ? -6.156 17.178 8.517 1.00 89.44 72 ALA A O 1
ATOM 576 N N . ARG A 1 73 ? -5.792 15.382 7.214 1.00 86.00 73 ARG A N 1
ATOM 577 C CA . ARG A 1 73 ? -5.705 14.418 8.322 1.00 86.00 73 ARG A CA 1
ATOM 578 C C . ARG A 1 73 ? -4.481 14.645 9.197 1.00 86.00 73 ARG A C 1
ATOM 580 O O . ARG A 1 73 ? -4.603 14.620 10.414 1.00 86.00 73 ARG A O 1
ATOM 587 N N . THR A 1 74 ? -3.318 14.898 8.603 1.00 88.56 74 THR A N 1
ATOM 588 C CA . THR A 1 74 ? -2.097 15.165 9.371 1.00 88.56 74 THR A CA 1
ATOM 589 C C . THR A 1 74 ? -2.221 16.479 10.147 1.00 88.56 74 THR A C 1
ATOM 591 O O . THR A 1 74 ? -1.903 16.515 11.332 1.00 88.56 74 THR A O 1
ATO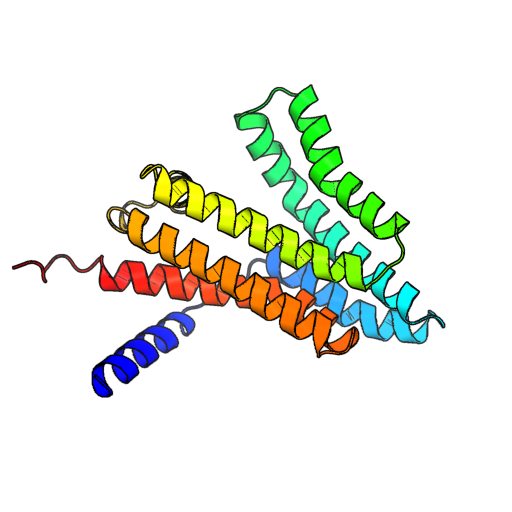M 594 N N . ARG A 1 75 ? -2.797 17.531 9.546 1.00 90.75 75 ARG A N 1
ATOM 595 C CA . ARG A 1 75 ? -3.055 18.818 10.222 1.00 90.75 75 ARG A CA 1
ATOM 596 C C . ARG A 1 75 ? -4.023 18.726 11.397 1.00 90.75 75 ARG A C 1
ATOM 598 O O . ARG A 1 75 ? -3.960 19.578 12.273 1.00 90.75 75 ARG A O 1
ATOM 605 N N . ALA A 1 76 ? -4.896 17.721 11.433 1.00 89.88 76 ALA A N 1
ATOM 606 C CA . ALA A 1 76 ? -5.799 17.513 12.563 1.00 89.88 76 ALA A CA 1
ATOM 607 C C . ALA A 1 76 ? -5.064 17.068 13.843 1.00 89.88 76 ALA A C 1
ATOM 609 O O . ALA A 1 76 ? -5.600 17.225 14.935 1.00 89.88 76 ALA A O 1
ATOM 610 N N . HIS A 1 77 ? -3.847 16.528 13.714 1.00 88.31 77 HIS A N 1
ATOM 611 C CA . HIS A 1 77 ? -3.084 15.964 14.832 1.00 88.31 77 HIS A CA 1
ATOM 612 C C . HIS A 1 77 ? -1.700 16.598 15.026 1.00 88.31 77 HIS A C 1
ATOM 614 O O . HIS A 1 77 ? -1.101 16.429 16.085 1.00 88.31 77 HIS A O 1
ATOM 620 N N . PHE A 1 78 ? -1.187 17.331 14.034 1.00 90.25 78 PHE A N 1
ATOM 621 C CA . PHE A 1 78 ? 0.159 17.901 14.042 1.00 90.25 78 PHE A CA 1
ATOM 622 C C . PHE A 1 78 ? 0.158 19.387 13.671 1.00 90.25 78 PHE A C 1
ATOM 624 O O . PHE A 1 78 ? -0.708 19.874 12.942 1.00 90.25 78 PHE A O 1
ATOM 631 N N . SER A 1 79 ? 1.184 20.111 14.127 1.00 93.44 79 SER A N 1
ATOM 632 C CA . SER A 1 79 ? 1.392 21.519 13.770 1.00 93.44 79 SER A CA 1
ATOM 633 C C . SER A 1 79 ? 1.627 21.703 12.263 1.00 93.44 79 SER A C 1
ATOM 635 O O . SER A 1 79 ? 1.939 20.756 11.534 1.00 93.44 79 SER A O 1
ATOM 637 N N . GLY A 1 80 ? 1.491 22.941 11.775 1.00 92.88 80 GLY A N 1
ATOM 638 C CA . GLY A 1 80 ? 1.727 23.280 10.365 1.00 92.88 80 GLY A CA 1
ATOM 639 C C . GLY A 1 80 ? 3.101 22.822 9.849 1.00 92.88 80 GLY A C 1
ATOM 640 O O . GLY A 1 80 ? 3.137 22.047 8.892 1.00 92.88 80 GLY A O 1
ATOM 641 N N . PRO A 1 81 ? 4.216 23.219 10.494 1.00 94.75 81 PRO A N 1
ATOM 642 C CA . PRO A 1 81 ? 5.559 22.796 10.089 1.00 94.75 81 PRO A CA 1
ATOM 643 C C . PRO A 1 81 ? 5.761 21.278 10.153 1.00 94.75 81 PRO A C 1
ATOM 645 O O . PRO A 1 81 ? 6.286 20.689 9.210 1.00 94.75 81 PRO A O 1
ATOM 648 N N . ALA A 1 82 ? 5.284 20.626 11.221 1.00 92.38 82 ALA A N 1
ATOM 649 C CA . ALA A 1 82 ? 5.377 19.174 11.360 1.00 92.38 82 ALA A CA 1
ATOM 650 C C . ALA A 1 82 ? 4.592 18.447 10.258 1.00 92.38 82 ALA A C 1
ATOM 652 O O . ALA A 1 82 ? 5.067 17.457 9.710 1.00 92.38 82 ALA A O 1
ATOM 653 N N . THR A 1 83 ? 3.423 18.967 9.872 1.00 92.38 83 THR A N 1
ATOM 654 C CA . THR A 1 83 ? 2.644 18.401 8.766 1.00 92.38 83 THR A CA 1
ATOM 655 C C . THR A 1 83 ? 3.391 18.501 7.444 1.00 92.38 83 THR A C 1
ATOM 657 O O . THR A 1 83 ? 3.441 17.517 6.709 1.00 92.38 83 THR A O 1
ATOM 660 N N . VAL A 1 84 ? 3.975 19.662 7.135 1.00 92.56 84 VAL A N 1
ATOM 661 C CA . VAL A 1 84 ? 4.764 19.842 5.906 1.00 92.56 84 VAL A CA 1
ATOM 662 C C . VAL A 1 84 ? 5.912 18.839 5.871 1.00 92.56 84 VAL A C 1
ATOM 664 O O . VAL A 1 84 ? 6.056 18.122 4.883 1.00 92.56 84 VAL A O 1
ATOM 667 N N . LEU A 1 85 ? 6.668 18.729 6.967 1.00 94.88 85 LEU A N 1
ATOM 668 C CA . LEU A 1 85 ? 7.785 17.796 7.077 1.00 94.88 85 LEU A CA 1
ATOM 669 C C . LEU A 1 85 ? 7.339 16.340 6.868 1.00 94.88 85 LEU A C 1
ATOM 671 O O . LEU A 1 85 ? 7.902 15.642 6.030 1.00 94.88 85 LEU A O 1
ATOM 675 N N . LEU A 1 86 ? 6.296 15.894 7.575 1.00 91.94 86 LEU A N 1
ATOM 676 C CA . LEU A 1 86 ? 5.785 14.523 7.476 1.00 91.94 86 LEU A CA 1
ATOM 677 C C . LEU A 1 86 ? 5.263 14.196 6.072 1.00 91.94 86 LEU A C 1
ATOM 679 O O . LEU A 1 86 ? 5.554 13.127 5.541 1.00 91.94 86 LEU A O 1
ATOM 683 N N . ILE A 1 87 ? 4.513 15.107 5.448 1.00 92.00 87 ILE A N 1
ATOM 684 C CA . ILE A 1 87 ? 3.978 14.898 4.097 1.00 92.00 87 ILE A CA 1
ATOM 685 C C . ILE A 1 87 ? 5.106 14.851 3.065 1.00 92.00 87 ILE A C 1
ATOM 687 O O . ILE A 1 87 ? 5.072 13.996 2.178 1.00 92.00 87 ILE A O 1
ATOM 691 N N . LEU A 1 88 ? 6.107 15.728 3.186 1.00 93.12 88 LEU A N 1
ATOM 692 C CA . LEU A 1 88 ? 7.254 15.740 2.282 1.00 93.12 88 LEU A CA 1
ATOM 693 C C . LEU A 1 88 ? 8.107 14.482 2.431 1.00 93.12 88 LEU A C 1
ATOM 695 O O . LEU A 1 88 ? 8.460 13.894 1.418 1.00 93.12 88 LEU A O 1
ATOM 699 N N . ILE A 1 89 ? 8.391 14.028 3.653 1.00 92.19 89 ILE A N 1
ATOM 700 C CA . ILE A 1 89 ? 9.200 12.823 3.879 1.00 92.19 89 ILE A CA 1
ATOM 701 C C . ILE A 1 89 ? 8.441 11.567 3.440 1.00 92.19 89 ILE A C 1
ATOM 703 O O . ILE A 1 89 ? 8.948 10.791 2.633 1.00 92.19 89 ILE A O 1
ATOM 707 N N . CYS A 1 90 ? 7.218 11.361 3.933 1.00 88.19 90 CYS A N 1
ATOM 708 C CA . CYS A 1 90 ? 6.483 10.114 3.706 1.00 88.19 90 CYS A CA 1
ATOM 709 C C . CYS A 1 90 ? 5.861 10.006 2.305 1.00 88.19 90 CYS A C 1
ATOM 711 O O . CYS A 1 90 ? 5.507 8.906 1.888 1.00 88.19 90 CYS A O 1
ATOM 713 N N . GLY A 1 91 ? 5.684 11.124 1.595 1.00 88.88 91 GLY A N 1
ATOM 714 C CA . GLY A 1 91 ? 5.170 11.151 0.228 1.00 88.88 91 GLY A CA 1
ATOM 715 C C . GLY A 1 91 ? 6.295 11.304 -0.803 1.00 88.88 91 GLY A C 1
ATOM 716 O O . GLY A 1 91 ? 6.880 10.297 -1.206 1.00 88.88 91 GLY A O 1
ATOM 717 N N . PRO A 1 92 ? 6.606 12.534 -1.261 1.00 90.31 92 PRO A N 1
ATOM 718 C CA . PRO A 1 92 ? 7.610 12.759 -2.302 1.00 90.31 92 PRO A CA 1
ATOM 719 C C . PRO A 1 92 ? 9.020 12.292 -1.927 1.00 90.31 92 PRO A C 1
ATOM 721 O O . PRO A 1 92 ? 9.738 11.817 -2.794 1.00 90.31 92 PRO A O 1
ATOM 724 N N . GLY A 1 93 ? 9.417 12.398 -0.659 1.00 91.62 93 GLY A N 1
ATOM 725 C CA . GLY A 1 93 ? 10.739 12.006 -0.169 1.00 91.62 93 GLY A CA 1
ATOM 726 C C . GLY A 1 93 ? 10.973 10.501 -0.267 1.00 91.62 93 GLY A C 1
ATOM 727 O O . GLY A 1 93 ? 11.986 10.073 -0.813 1.00 91.62 93 GLY A O 1
ATOM 728 N N . ALA A 1 94 ? 10.004 9.694 0.171 1.00 91.38 94 ALA A N 1
ATOM 729 C CA . ALA A 1 94 ? 10.036 8.245 -0.010 1.00 91.38 94 ALA A CA 1
ATOM 730 C C . ALA A 1 94 ? 10.097 7.865 -1.500 1.00 91.38 94 ALA A C 1
ATOM 732 O O . ALA A 1 94 ? 10.894 7.014 -1.885 1.00 91.38 94 ALA A O 1
ATOM 733 N N . LEU A 1 95 ? 9.315 8.539 -2.353 1.00 91.94 95 LEU A N 1
ATOM 734 C CA . LEU A 1 95 ? 9.364 8.320 -3.800 1.00 91.94 95 LEU A CA 1
ATOM 735 C C . LEU A 1 95 ? 10.726 8.708 -4.399 1.00 91.94 95 LEU A C 1
ATOM 737 O O . LEU A 1 95 ? 11.266 7.961 -5.209 1.00 91.94 95 LEU A O 1
ATOM 741 N N . ALA A 1 96 ? 11.302 9.836 -3.982 1.00 92.25 96 ALA A N 1
ATOM 742 C CA . ALA A 1 96 ? 12.613 10.292 -4.431 1.00 92.25 96 ALA A CA 1
ATOM 743 C C . ALA A 1 96 ? 13.723 9.309 -4.037 1.00 92.25 96 ALA A C 1
ATOM 745 O O . ALA A 1 96 ? 14.606 9.037 -4.845 1.00 92.25 96 ALA A O 1
ATOM 746 N N . LEU A 1 97 ? 13.646 8.722 -2.838 1.00 92.56 97 LEU A N 1
ATOM 747 C CA . LEU A 1 97 ? 14.570 7.674 -2.413 1.00 92.56 97 LEU A CA 1
ATOM 748 C C . LEU A 1 97 ? 14.466 6.440 -3.320 1.00 92.56 97 LEU A C 1
ATOM 750 O O . LEU A 1 97 ? 15.489 5.918 -3.750 1.00 92.56 97 LEU A O 1
ATOM 754 N N . LEU A 1 98 ? 13.252 5.999 -3.662 1.00 92.38 98 LEU A N 1
ATOM 755 C CA . LEU A 1 98 ? 13.059 4.870 -4.581 1.00 92.38 98 LEU A CA 1
ATOM 756 C C . LEU A 1 98 ? 13.620 5.170 -5.977 1.00 92.38 98 LEU A C 1
ATOM 758 O O . LEU A 1 98 ? 14.332 4.337 -6.537 1.00 92.38 98 LEU A O 1
ATOM 762 N N . ILE A 1 99 ? 13.376 6.375 -6.500 1.00 91.38 99 ILE A N 1
ATOM 763 C CA . ILE A 1 99 ? 13.944 6.836 -7.776 1.00 91.38 99 ILE A CA 1
ATOM 764 C C . ILE A 1 99 ? 15.473 6.813 -7.726 1.00 91.38 99 ILE A C 1
ATOM 766 O O . ILE A 1 99 ? 16.099 6.279 -8.635 1.00 91.38 99 ILE A O 1
ATOM 770 N N . TYR A 1 100 ? 16.067 7.339 -6.651 1.00 91.88 100 TYR A N 1
ATOM 771 C CA . TYR A 1 100 ? 17.519 7.384 -6.471 1.00 91.88 100 TYR A CA 1
ATOM 772 C C . TYR A 1 100 ? 18.156 5.992 -6.502 1.00 91.88 100 TYR A C 1
ATOM 774 O O . TYR A 1 100 ? 19.255 5.826 -7.022 1.00 91.88 100 TYR A O 1
ATOM 782 N N . THR A 1 101 ? 17.467 4.979 -5.971 1.00 89.19 101 THR A N 1
ATOM 783 C CA . THR A 1 101 ? 17.992 3.609 -5.992 1.00 89.19 101 THR A CA 1
ATOM 784 C C . THR A 1 101 ? 17.978 2.959 -7.372 1.00 89.19 101 THR A C 1
ATOM 786 O O . THR A 1 101 ? 18.708 1.991 -7.555 1.00 89.19 101 THR A O 1
ATOM 789 N N . ALA A 1 102 ? 17.165 3.466 -8.310 1.00 87.19 102 ALA A N 1
ATOM 790 C CA . ALA A 1 102 ? 17.009 2.951 -9.674 1.00 87.19 102 ALA A CA 1
ATOM 791 C C . ALA A 1 102 ? 16.778 1.424 -9.770 1.00 87.19 102 ALA A C 1
ATOM 793 O O . ALA A 1 102 ? 17.066 0.811 -10.793 1.00 87.19 102 ALA A O 1
ATOM 794 N N . ASP A 1 103 ? 16.247 0.810 -8.710 1.00 91.50 103 ASP A N 1
ATOM 795 C CA . ASP A 1 103 ? 16.091 -0.638 -8.586 1.00 91.50 103 ASP A CA 1
ATOM 796 C C . ASP A 1 103 ? 14.597 -1.008 -8.550 1.00 91.50 103 ASP A C 1
ATOM 798 O O . ASP A 1 103 ? 13.901 -0.698 -7.568 1.00 91.50 103 ASP A O 1
ATOM 802 N N . PRO A 1 104 ? 14.081 -1.690 -9.593 1.00 92.12 104 PRO A N 1
ATOM 803 C CA . PRO A 1 104 ? 12.707 -2.171 -9.623 1.00 92.12 104 PRO A CA 1
ATOM 804 C C . PRO A 1 104 ? 12.340 -3.018 -8.402 1.00 92.12 104 PRO A C 1
ATOM 806 O O . PRO A 1 104 ? 11.244 -2.850 -7.868 1.00 92.12 104 PRO A O 1
ATOM 809 N N . ALA A 1 105 ? 13.248 -3.865 -7.904 1.00 92.38 105 ALA A N 1
ATOM 810 C CA . ALA A 1 105 ? 12.958 -4.754 -6.780 1.00 92.38 105 ALA A CA 1
ATOM 811 C C . ALA A 1 105 ? 12.632 -3.961 -5.506 1.00 92.38 105 ALA A C 1
ATOM 813 O O . ALA A 1 105 ? 11.669 -4.274 -4.805 1.00 92.38 105 ALA A O 1
ATOM 814 N N . ARG A 1 106 ? 13.351 -2.861 -5.249 1.00 93.25 106 ARG A N 1
ATOM 815 C CA . ARG A 1 106 ? 13.081 -1.978 -4.100 1.00 93.25 106 ARG A CA 1
ATOM 816 C C . ARG A 1 106 ? 11.737 -1.274 -4.212 1.00 93.25 106 ARG A C 1
ATOM 818 O O . ARG A 1 106 ? 11.038 -1.134 -3.210 1.00 93.25 106 ARG A O 1
ATOM 825 N N . CYS A 1 107 ? 11.343 -0.867 -5.418 1.00 93.69 107 CYS A N 1
ATOM 826 C CA . CYS A 1 107 ? 10.016 -0.294 -5.654 1.00 93.69 107 CYS A CA 1
ATOM 827 C C . CYS A 1 107 ? 8.908 -1.306 -5.347 1.00 93.69 107 CYS A C 1
ATOM 829 O O . CYS A 1 107 ? 7.881 -0.951 -4.765 1.00 93.69 107 CYS A O 1
ATOM 831 N N . GLN A 1 108 ? 9.129 -2.575 -5.694 1.00 94.88 108 GLN A N 1
ATOM 832 C CA . GLN A 1 108 ? 8.176 -3.636 -5.401 1.00 94.88 108 GLN A CA 1
ATOM 833 C C . GLN A 1 108 ? 8.127 -3.968 -3.903 1.00 94.88 108 GLN A C 1
ATOM 835 O O . GLN A 1 108 ? 7.040 -4.072 -3.336 1.00 94.88 108 GLN A O 1
ATOM 840 N N . GLN A 1 109 ? 9.279 -4.064 -3.236 1.00 94.75 109 GLN A N 1
ATOM 841 C CA . GLN A 1 109 ? 9.388 -4.333 -1.795 1.00 94.75 109 GLN A CA 1
ATOM 842 C C . GLN A 1 109 ? 8.857 -3.183 -0.932 1.00 94.75 109 GLN A C 1
ATOM 844 O O . GLN A 1 109 ? 8.314 -3.412 0.149 1.00 94.75 109 GLN A O 1
ATOM 849 N N . PHE A 1 110 ? 8.931 -1.940 -1.414 1.00 93.94 110 PHE A N 1
ATOM 850 C CA . PHE A 1 110 ? 8.302 -0.799 -0.748 1.00 93.94 110 PHE A CA 1
ATOM 851 C C . PHE A 1 110 ? 6.798 -1.015 -0.534 1.00 93.94 110 PHE A C 1
ATOM 853 O O . PHE A 1 110 ? 6.245 -0.616 0.493 1.00 93.94 110 PHE A O 1
ATOM 860 N N . LEU A 1 111 ? 6.128 -1.693 -1.470 1.00 94.12 111 LEU A N 1
ATOM 861 C CA . LEU A 1 111 ? 4.716 -2.030 -1.330 1.00 94.12 111 LEU A CA 1
ATOM 862 C C . LEU A 1 111 ? 4.472 -3.056 -0.212 1.00 94.12 111 LEU A C 1
ATOM 864 O O . LEU A 1 111 ? 3.515 -2.904 0.549 1.00 94.12 111 LEU A O 1
ATOM 868 N N . SER A 1 112 ? 5.355 -4.045 -0.055 1.00 96.50 112 SER A N 1
ATOM 869 C CA . SER A 1 112 ? 5.324 -4.963 1.092 1.00 96.50 112 SER A CA 1
ATOM 870 C C . SER A 1 112 ? 5.544 -4.227 2.402 1.00 96.50 112 SER A C 1
ATOM 872 O O . SER A 1 112 ? 4.794 -4.446 3.348 1.00 96.50 112 SER A O 1
ATOM 874 N N . LEU A 1 113 ? 6.512 -3.306 2.455 1.00 95.69 113 LEU A N 1
ATOM 875 C CA . LEU A 1 113 ? 6.761 -2.490 3.642 1.00 95.69 113 LEU A CA 1
ATOM 876 C C . LEU A 1 113 ? 5.525 -1.662 4.019 1.00 95.69 113 LEU A C 1
ATOM 878 O O . LEU A 1 113 ? 5.157 -1.598 5.190 1.00 95.69 113 LEU A O 1
ATOM 882 N N . TYR A 1 114 ? 4.842 -1.078 3.031 1.00 93.56 114 TYR A N 1
ATOM 883 C CA . TYR A 1 114 ? 3.587 -0.362 3.246 1.00 93.56 114 TYR A CA 1
ATOM 884 C C . TYR A 1 114 ? 2.501 -1.265 3.853 1.00 93.56 114 TYR A C 1
ATOM 886 O O . TYR A 1 114 ? 1.840 -0.876 4.820 1.00 93.56 114 TYR A O 1
ATOM 894 N N . PHE A 1 115 ? 2.316 -2.475 3.318 1.00 96.50 115 PHE A N 1
ATOM 895 C CA . PHE A 1 115 ? 1.332 -3.419 3.849 1.00 96.50 115 PHE A CA 1
ATOM 896 C C . PHE A 1 115 ? 1.705 -3.953 5.227 1.00 96.50 115 PHE A C 1
ATOM 898 O O . PHE A 1 115 ? 0.831 -4.065 6.084 1.00 96.50 115 PHE A O 1
ATOM 905 N N . LEU A 1 116 ? 2.987 -4.215 5.465 1.00 97.62 116 LEU A N 1
ATOM 906 C CA . LEU A 1 116 ? 3.497 -4.643 6.758 1.00 97.62 116 LEU A CA 1
ATOM 907 C C . LEU A 1 116 ? 3.276 -3.560 7.814 1.00 97.62 116 LEU A C 1
ATOM 909 O O . LEU A 1 116 ? 2.781 -3.854 8.898 1.00 97.62 116 LEU A O 1
ATOM 913 N N . PHE A 1 117 ? 3.564 -2.300 7.480 1.00 96.38 117 PHE A N 1
ATOM 914 C CA . PHE A 1 117 ? 3.286 -1.166 8.355 1.00 96.38 117 PHE A CA 1
ATOM 915 C C . PHE A 1 117 ? 1.790 -1.058 8.674 1.00 96.38 117 PHE A C 1
ATOM 917 O O . PHE A 1 117 ? 1.412 -0.936 9.837 1.00 96.38 117 PHE A O 1
ATOM 924 N N . ALA A 1 118 ? 0.920 -1.172 7.666 1.00 95.19 118 ALA A N 1
ATOM 925 C CA . ALA A 1 118 ? -0.524 -1.167 7.882 1.00 95.19 118 ALA A CA 1
ATOM 926 C C . ALA A 1 118 ? -0.982 -2.334 8.776 1.00 95.19 118 ALA A C 1
ATOM 928 O O . ALA A 1 118 ? -1.764 -2.116 9.700 1.00 95.19 118 ALA A O 1
ATOM 929 N N . ALA A 1 119 ? -0.474 -3.549 8.546 1.00 97.00 119 ALA A N 1
ATOM 930 C CA . ALA A 1 119 ? -0.757 -4.714 9.380 1.00 97.00 119 ALA A CA 1
ATOM 931 C C . ALA A 1 119 ? -0.312 -4.494 10.832 1.00 97.00 119 ALA A C 1
ATOM 933 O O . ALA A 1 119 ? -1.089 -4.751 11.748 1.00 97.00 119 ALA A O 1
ATOM 934 N N . ALA A 1 120 ? 0.897 -3.963 11.039 1.00 97.50 120 ALA A N 1
ATOM 935 C CA . ALA A 1 120 ? 1.438 -3.673 12.361 1.00 97.50 120 ALA A CA 1
ATOM 936 C C . ALA A 1 120 ? 0.543 -2.702 13.141 1.00 97.50 120 ALA A C 1
ATOM 938 O O . ALA A 1 120 ? 0.255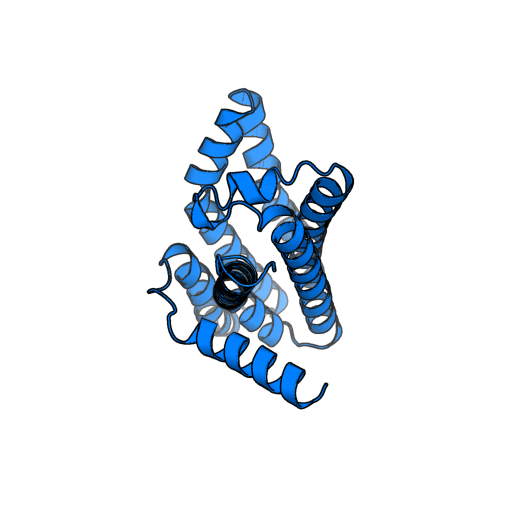 -2.952 14.307 1.00 97.50 120 ALA A O 1
ATOM 939 N N . LEU A 1 121 ? 0.028 -1.650 12.493 1.00 95.94 121 LEU A N 1
ATOM 940 C CA . LEU A 1 121 ? -0.913 -0.725 13.130 1.00 95.94 121 LEU A CA 1
ATOM 941 C C . LEU A 1 121 ? -2.190 -1.432 13.609 1.00 95.94 121 LEU A C 1
ATOM 943 O O . LEU A 1 121 ? -2.622 -1.192 14.733 1.00 95.94 121 LEU A O 1
ATOM 947 N N . TYR A 1 122 ? -2.775 -2.325 12.802 1.00 96.19 122 TYR A N 1
ATOM 948 C CA . TYR A 1 122 ? -3.947 -3.101 13.229 1.00 96.19 122 TYR A CA 1
ATOM 949 C C . TYR A 1 122 ? -3.611 -4.106 14.338 1.00 96.19 122 TYR A C 1
ATOM 951 O O . TYR A 1 122 ? -4.416 -4.281 15.246 1.00 96.19 122 TYR A O 1
ATOM 959 N N . ILE A 1 123 ? -2.437 -4.745 14.304 1.00 96.38 123 ILE A N 1
ATOM 960 C CA . ILE A 1 123 ? -1.989 -5.665 15.363 1.00 96.38 123 ILE A CA 1
ATOM 961 C C . ILE A 1 123 ? -1.827 -4.916 16.689 1.00 96.38 123 ILE A C 1
ATOM 963 O O . ILE A 1 123 ? -2.336 -5.376 17.708 1.00 96.38 123 ILE A O 1
ATOM 967 N N . ILE A 1 124 ? -1.184 -3.745 16.672 1.00 95.94 124 ILE A N 1
ATOM 968 C CA . ILE A 1 124 ? -1.048 -2.880 17.851 1.00 95.94 124 ILE A CA 1
ATOM 969 C C . ILE A 1 124 ? -2.432 -2.490 18.383 1.00 95.94 124 ILE A C 1
ATOM 971 O O . ILE A 1 124 ? -2.680 -2.608 19.577 1.00 95.94 124 ILE A O 1
ATOM 975 N N . ASP A 1 125 ? -3.363 -2.104 17.507 1.00 94.75 125 ASP A N 1
ATOM 976 C CA . ASP A 1 125 ? -4.721 -1.708 17.903 1.00 94.75 125 ASP A CA 1
ATOM 977 C C . ASP A 1 125 ? -5.543 -2.879 18.493 1.00 94.75 125 ASP A C 1
ATOM 979 O O . ASP A 1 125 ? -6.411 -2.654 19.340 1.00 94.75 125 ASP A O 1
ATOM 983 N N . VAL A 1 126 ? -5.248 -4.130 18.094 1.00 93.69 126 VAL A N 1
ATOM 984 C CA . VAL A 1 126 ? -5.783 -5.349 18.734 1.00 93.69 126 VAL A CA 1
ATOM 985 C C . VAL A 1 126 ? -5.171 -5.569 20.117 1.00 93.69 126 VAL A C 1
ATOM 987 O O . VAL A 1 126 ? -5.914 -5.864 21.050 1.00 93.69 126 VAL A O 1
ATOM 990 N N . ILE A 1 127 ? -3.846 -5.442 20.253 1.00 95.31 127 ILE A N 1
ATOM 991 C CA . ILE A 1 127 ? -3.127 -5.651 21.523 1.00 95.31 127 ILE A CA 1
ATOM 992 C C . ILE A 1 127 ? -3.568 -4.621 22.568 1.00 95.31 127 ILE A C 1
ATOM 994 O O . ILE A 1 127 ? -3.850 -4.981 23.707 1.00 95.31 127 ILE A O 1
ATOM 998 N N . ASP A 1 128 ? -3.696 -3.358 22.162 1.00 93.75 128 ASP A N 1
ATOM 999 C CA . ASP A 1 128 ? -4.151 -2.262 23.019 1.00 93.75 128 ASP A CA 1
ATOM 1000 C C . ASP A 1 128 ? -5.639 -2.378 23.401 1.00 93.75 128 ASP A C 1
ATOM 1002 O O . ASP A 1 128 ? -6.112 -1.635 24.262 1.00 93.75 128 ASP A O 1
ATOM 1006 N N . GLY A 1 129 ? -6.412 -3.231 22.715 1.00 91.38 129 GLY A N 1
ATOM 1007 C CA . GLY A 1 129 ? -7.862 -3.362 22.890 1.00 91.38 129 GLY A CA 1
ATOM 1008 C C . GLY A 1 129 ? -8.651 -2.088 22.558 1.00 91.38 129 GLY A C 1
ATOM 1009 O O . GLY A 1 129 ? -9.843 -1.998 22.855 1.00 91.38 129 GLY A O 1
ATOM 1010 N N . LYS A 1 130 ? -7.995 -1.083 21.961 1.00 91.31 130 LYS A N 1
ATOM 1011 C CA . LYS A 1 130 ? -8.598 0.216 21.665 1.00 91.31 130 LYS A CA 1
ATOM 1012 C C . LYS A 1 130 ? -9.456 0.143 20.422 1.00 91.31 130 LYS A C 1
ATOM 1014 O O . LYS A 1 130 ? -10.515 0.750 20.455 1.00 91.31 130 LYS A O 1
ATOM 1019 N N . TYR A 1 131 ? -9.058 -0.548 19.357 1.00 93.06 131 TYR A N 1
ATOM 1020 C CA . TYR A 1 131 ? -9.782 -0.589 18.072 1.00 93.06 131 TYR A CA 1
ATOM 1021 C C . TYR A 1 131 ? -10.069 0.807 17.471 1.00 93.06 131 TYR A C 1
ATOM 1023 O O . TYR A 1 131 ? -11.102 1.047 16.831 1.00 93.06 131 TYR A O 1
ATOM 1031 N N . ALA A 1 132 ? -9.184 1.772 17.728 1.00 90.62 132 ALA A N 1
ATOM 1032 C CA . ALA A 1 132 ? -9.358 3.163 17.327 1.00 90.62 132 ALA A CA 1
ATOM 1033 C C . ALA A 1 132 ? -9.319 3.342 15.801 1.00 90.62 132 ALA A C 1
ATOM 1035 O O . ALA A 1 132 ? -10.058 4.171 15.262 1.00 90.62 132 ALA A O 1
ATOM 1036 N N . ILE A 1 133 ? -8.505 2.549 15.098 1.00 90.75 133 ILE A N 1
ATOM 1037 C CA . ILE A 1 133 ? -8.347 2.633 13.641 1.00 90.75 133 ILE A CA 1
ATOM 1038 C C . ILE A 1 133 ? -9.660 2.259 12.957 1.00 90.75 133 ILE A C 1
ATOM 1040 O O . ILE A 1 133 ? -10.131 2.982 12.075 1.00 90.75 133 ILE A O 1
ATOM 1044 N N . VAL A 1 134 ? -10.274 1.152 13.384 1.00 91.12 134 VAL A N 1
ATOM 1045 C CA . VAL A 1 134 ? -11.546 0.684 12.824 1.00 91.12 134 VAL A CA 1
ATOM 1046 C C . VAL A 1 134 ? -12.671 1.671 13.120 1.00 91.12 134 VAL A C 1
ATOM 1048 O O . VAL A 1 134 ? -13.379 2.042 12.186 1.00 91.12 134 VAL A O 1
ATOM 1051 N N . ARG A 1 135 ? -12.787 2.184 14.354 1.00 89.88 135 ARG A N 1
ATOM 1052 C CA . ARG A 1 135 ? -13.812 3.191 14.691 1.00 89.88 135 ARG A CA 1
ATOM 1053 C C . ARG A 1 135 ? -13.676 4.477 13.881 1.00 89.88 135 ARG A C 1
ATOM 1055 O O . ARG A 1 135 ? -14.676 5.028 13.434 1.00 89.88 135 ARG A O 1
ATOM 1062 N N . ALA A 1 136 ? -12.451 4.950 13.661 1.00 87.94 136 ALA A N 1
ATOM 1063 C CA . ALA A 1 136 ? -12.213 6.137 12.843 1.00 87.94 136 ALA A CA 1
ATOM 1064 C C . ALA A 1 136 ? -12.504 5.887 11.352 1.00 87.94 136 ALA A C 1
ATOM 1066 O O . ALA A 1 136 ? -12.904 6.798 10.625 1.00 87.94 136 ALA A O 1
ATOM 1067 N N . ARG A 1 137 ? -12.273 4.659 10.871 1.00 87.88 137 ARG A N 1
ATOM 1068 C CA . ARG A 1 137 ? -12.438 4.291 9.460 1.00 87.88 137 ARG A CA 1
ATOM 1069 C C . ARG A 1 137 ? -13.887 3.971 9.089 1.00 87.88 137 ARG A C 1
ATOM 1071 O O . ARG A 1 137 ? -14.286 4.294 7.970 1.00 87.88 137 ARG A O 1
ATOM 1078 N N . TRP A 1 138 ? -14.640 3.376 10.008 1.00 89.31 138 TRP A N 1
ATOM 1079 C CA . TRP A 1 138 ? -16.042 2.991 9.855 1.00 89.31 138 TRP A CA 1
ATOM 1080 C C . TRP A 1 138 ? -16.859 3.451 11.075 1.00 89.31 138 TRP A C 1
ATOM 1082 O O . TRP A 1 138 ? -17.195 2.641 11.936 1.00 89.31 138 TRP A O 1
ATOM 1092 N N . PRO A 1 139 ? -17.171 4.757 11.175 1.00 86.75 139 PRO A N 1
ATOM 1093 C CA . PRO A 1 139 ? -17.842 5.329 12.345 1.00 86.75 139 PRO A CA 1
ATOM 1094 C C . PRO A 1 139 ? -19.358 5.071 12.379 1.00 86.75 139 PRO A C 1
ATOM 1096 O O . PRO A 1 139 ? -20.043 5.595 13.259 1.00 86.75 139 PRO A O 1
ATOM 1099 N N . GLN A 1 140 ? -19.908 4.342 11.402 1.00 86.25 140 GLN A N 1
ATOM 1100 C CA . GLN A 1 140 ? -21.353 4.181 11.271 1.00 86.25 140 GLN A CA 1
ATOM 1101 C C . GLN A 1 140 ? -21.934 3.327 12.419 1.00 86.25 140 GLN A C 1
ATOM 1103 O O . GLN A 1 140 ? -21.268 2.392 12.871 1.00 86.25 140 GLN A O 1
ATOM 1108 N N . PRO A 1 141 ? -23.157 3.610 12.910 1.00 84.06 141 PRO A N 1
ATOM 1109 C CA . PRO A 1 141 ? -23.756 2.870 14.025 1.00 84.06 141 PRO A CA 1
ATOM 1110 C C . PRO A 1 141 ? -23.864 1.356 13.798 1.00 84.06 141 PRO A C 1
ATOM 1112 O O . PRO A 1 141 ? -23.718 0.594 14.748 1.00 84.06 141 PRO A O 1
ATOM 1115 N N . GLU A 1 142 ? -24.059 0.920 12.553 1.00 83.12 142 GLU A N 1
ATOM 1116 C CA . GLU A 1 142 ? -24.182 -0.487 12.147 1.00 83.12 142 GLU A CA 1
ATOM 1117 C C . GLU A 1 142 ? -22.879 -1.283 12.328 1.00 83.12 142 GLU A C 1
ATOM 1119 O O . GLU A 1 142 ? -22.872 -2.505 12.224 1.00 83.12 142 GLU A O 1
ATOM 1124 N N . MET A 1 143 ? -21.763 -0.595 12.579 1.00 83.88 143 MET A N 1
ATOM 1125 C CA . MET A 1 143 ? -20.443 -1.191 12.804 1.00 83.88 143 MET A CA 1
ATOM 1126 C C . MET A 1 143 ? -20.138 -1.428 14.283 1.00 83.88 143 MET A C 1
ATOM 1128 O O . MET A 1 143 ? -19.106 -2.022 14.606 1.00 83.88 143 MET A O 1
ATOM 1132 N N . ARG A 1 144 ? -21.003 -0.950 15.186 1.00 82.31 144 ARG A N 1
ATOM 1133 C CA . ARG A 1 144 ? -20.820 -1.113 16.630 1.00 82.31 144 ARG A CA 1
ATOM 1134 C C . ARG A 1 144 ? -20.869 -2.593 16.998 1.00 82.31 144 ARG A C 1
ATOM 1136 O O . ARG A 1 144 ? -21.750 -3.317 16.551 1.00 82.31 144 ARG A O 1
ATOM 1143 N N . GLY A 1 145 ? -19.918 -3.042 17.809 1.00 84.69 145 GLY A N 1
ATOM 1144 C CA . GLY A 1 145 ? -19.764 -4.447 18.198 1.00 84.69 145 GLY A CA 1
ATOM 1145 C C . GLY A 1 145 ? -18.941 -5.288 17.215 1.00 84.69 145 GLY A C 1
ATOM 1146 O O . GLY A 1 145 ? -18.521 -6.390 17.561 1.00 84.69 145 GLY A O 1
ATOM 1147 N N . CYS A 1 146 ? -18.644 -4.777 16.015 1.00 89.75 146 CYS A N 1
ATOM 1148 C CA . CYS A 1 146 ? -17.814 -5.468 15.025 1.00 89.75 146 CYS A CA 1
ATOM 1149 C C . CYS A 1 146 ? -16.316 -5.133 15.148 1.00 89.75 146 CYS A C 1
ATOM 1151 O O . CYS A 1 146 ? -15.498 -5.695 14.417 1.00 89.75 146 CYS A O 1
ATOM 1153 N N . GLU A 1 147 ? -15.930 -4.199 16.023 1.00 91.88 147 GLU A N 1
ATOM 1154 C CA . GLU A 1 147 ? -14.616 -3.551 15.992 1.00 91.88 147 GLU A CA 1
ATOM 1155 C C . GLU A 1 147 ? -13.474 -4.544 16.203 1.00 91.88 147 GLU A C 1
ATOM 1157 O O . GLU A 1 147 ? -12.512 -4.553 15.434 1.00 91.88 147 GLU A O 1
ATOM 1162 N N . ALA A 1 148 ? -13.592 -5.417 17.205 1.00 91.25 148 ALA A N 1
ATOM 1163 C CA . ALA A 1 148 ? -12.548 -6.383 17.532 1.00 91.25 148 ALA A CA 1
ATOM 1164 C C . ALA A 1 148 ? -12.296 -7.365 16.379 1.00 91.25 148 ALA A C 1
ATOM 1166 O O . ALA A 1 148 ? -11.150 -7.612 15.993 1.00 91.25 148 ALA A O 1
ATOM 1167 N N . VAL A 1 149 ? -13.372 -7.896 15.794 1.00 92.81 149 VAL A N 1
ATOM 1168 C CA . VAL A 1 149 ? -13.299 -8.850 14.682 1.00 92.81 149 VAL A CA 1
ATOM 1169 C C . VAL A 1 149 ? -12.754 -8.164 13.439 1.00 92.81 149 VAL A C 1
ATOM 1171 O O . VAL A 1 149 ? -11.811 -8.662 12.828 1.00 92.81 149 VAL A O 1
ATOM 1174 N N . LEU A 1 150 ? -13.276 -6.987 13.098 1.00 93.50 150 LEU A N 1
ATOM 1175 C CA . LEU A 1 150 ? -12.841 -6.263 11.913 1.00 93.50 150 LEU A CA 1
ATOM 1176 C C . LEU A 1 150 ? -11.375 -5.827 12.007 1.00 93.50 150 LEU A C 1
ATOM 1178 O O . LEU A 1 150 ? -10.664 -5.891 11.008 1.00 93.50 150 LEU A O 1
ATOM 1182 N N . THR A 1 151 ? -10.8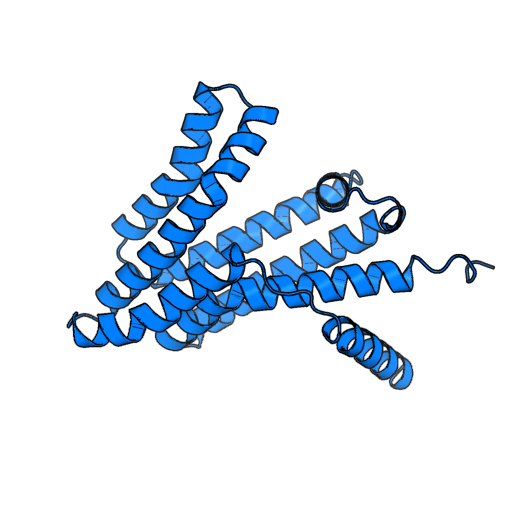90 -5.450 13.193 1.00 94.81 151 THR A N 1
ATOM 1183 C CA . THR A 1 151 ? -9.475 -5.091 13.397 1.00 94.81 151 THR A CA 1
ATOM 1184 C C . THR A 1 151 ? -8.565 -6.293 13.115 1.00 94.81 151 THR A C 1
ATOM 1186 O O . THR A 1 151 ? -7.591 -6.166 12.372 1.00 94.81 151 THR A O 1
ATOM 1189 N N . ARG A 1 152 ? -8.922 -7.488 13.610 1.00 94.94 152 ARG A N 1
ATOM 1190 C CA . ARG A 1 152 ? -8.188 -8.741 13.337 1.00 94.94 152 ARG A CA 1
ATOM 1191 C C . ARG A 1 152 ? -8.243 -9.129 11.860 1.00 94.94 152 ARG A C 1
ATOM 1193 O O . ARG A 1 152 ? -7.213 -9.443 11.270 1.00 94.94 152 ARG A O 1
ATOM 1200 N N . VAL A 1 153 ? -9.424 -9.053 11.245 1.00 95.31 153 VAL A N 1
ATOM 1201 C CA . VAL A 1 153 ? -9.609 -9.333 9.813 1.00 95.31 153 VAL A CA 1
ATOM 1202 C C . VAL A 1 153 ? -8.773 -8.377 8.961 1.00 95.31 153 VAL A C 1
ATOM 1204 O O . VAL A 1 153 ? -8.131 -8.812 8.009 1.00 95.31 153 VAL A O 1
ATOM 1207 N N . MET A 1 154 ? -8.713 -7.089 9.312 1.00 96.19 154 MET A N 1
ATOM 1208 C CA . MET A 1 154 ? -7.868 -6.121 8.612 1.00 96.19 154 MET A CA 1
ATOM 1209 C C . MET A 1 154 ? -6.374 -6.409 8.802 1.00 96.19 154 MET A C 1
ATOM 1211 O O . MET A 1 154 ? -5.626 -6.267 7.836 1.00 96.19 154 MET A O 1
ATOM 1215 N N . ALA A 1 155 ? -5.928 -6.851 9.982 1.00 96.62 155 ALA A N 1
ATOM 1216 C CA . ALA A 1 155 ? -4.542 -7.282 10.179 1.00 96.62 155 ALA A CA 1
ATOM 1217 C C . ALA A 1 155 ? -4.182 -8.455 9.248 1.00 96.62 155 ALA A C 1
ATOM 1219 O O . ALA A 1 155 ? -3.219 -8.365 8.486 1.00 96.62 155 ALA A O 1
ATOM 1220 N N . VAL A 1 156 ? -5.006 -9.510 9.235 1.00 96.75 156 VAL A N 1
ATOM 1221 C CA . VAL A 1 156 ? -4.816 -10.686 8.364 1.00 96.75 156 VAL A CA 1
ATOM 1222 C C . VAL A 1 156 ? -4.863 -10.301 6.886 1.00 96.75 156 VAL A C 1
ATOM 1224 O O . VAL A 1 156 ? -4.034 -10.759 6.101 1.00 96.75 156 VAL A O 1
ATOM 1227 N N . PHE A 1 157 ? -5.789 -9.423 6.499 1.00 96.38 157 PHE A N 1
ATOM 1228 C CA . PHE A 1 157 ? -5.899 -8.925 5.132 1.00 96.38 157 PHE A CA 1
ATOM 1229 C C . PHE A 1 157 ? -4.603 -8.249 4.665 1.00 96.38 157 PHE A C 1
ATOM 1231 O O . PHE A 1 157 ? -4.099 -8.581 3.595 1.00 96.38 157 PHE A O 1
ATOM 1238 N N . HIS A 1 158 ? -4.016 -7.353 5.466 1.00 97.31 158 HIS A N 1
ATOM 1239 C CA . HIS A 1 158 ? -2.766 -6.688 5.084 1.00 97.31 158 HIS A CA 1
ATOM 1240 C C . HIS A 1 158 ? -1.569 -7.650 5.086 1.00 97.31 158 HIS A C 1
ATOM 1242 O O . HIS A 1 158 ? -0.758 -7.579 4.168 1.00 97.31 158 HIS A O 1
ATOM 1248 N N . LEU A 1 159 ? -1.484 -8.594 6.032 1.00 97.75 159 LEU A N 1
ATOM 1249 C CA . LEU A 1 159 ? -0.458 -9.650 6.001 1.00 97.75 159 LEU A CA 1
ATOM 1250 C C . LEU A 1 159 ? -0.579 -10.537 4.752 1.00 97.75 159 LEU A C 1
ATOM 1252 O O . LEU A 1 159 ? 0.427 -10.893 4.142 1.00 97.75 159 LEU A O 1
ATOM 1256 N N . SER A 1 160 ? -1.805 -10.835 4.322 1.00 97.12 160 SER A N 1
ATOM 1257 C CA . SER A 1 160 ? -2.054 -11.583 3.084 1.00 97.12 160 SER A CA 1
ATOM 1258 C C . SER A 1 160 ? -1.563 -10.811 1.855 1.00 97.12 160 SER A C 1
ATOM 1260 O O . SER A 1 160 ? -1.011 -11.407 0.935 1.00 97.12 160 SER A O 1
ATOM 1262 N N . LEU A 1 161 ? -1.707 -9.479 1.847 1.00 97.38 161 LEU A N 1
ATOM 1263 C CA . LEU A 1 161 ? -1.169 -8.627 0.782 1.00 97.38 161 LEU A CA 1
ATOM 1264 C C . LEU A 1 161 ? 0.363 -8.560 0.786 1.00 97.38 161 LEU A C 1
ATOM 1266 O O . LEU A 1 161 ? 0.946 -8.493 -0.295 1.00 97.38 161 LEU A O 1
ATOM 1270 N N . VAL A 1 162 ? 1.012 -8.604 1.960 1.00 97.69 162 VAL A N 1
ATOM 1271 C CA . VAL A 1 162 ? 2.478 -8.756 2.056 1.00 97.69 162 VAL A CA 1
ATOM 1272 C C . VAL A 1 162 ? 2.898 -10.051 1.367 1.00 97.69 162 VAL A C 1
ATOM 1274 O O . VAL A 1 162 ? 3.706 -10.014 0.445 1.00 97.69 162 VAL A O 1
ATOM 1277 N N . LEU A 1 163 ? 2.297 -11.181 1.754 1.00 97.00 163 LEU A N 1
ATOM 1278 C CA . LEU A 1 163 ? 2.630 -12.487 1.185 1.00 97.00 163 LEU A CA 1
ATOM 1279 C C . LEU A 1 163 ? 2.380 -12.536 -0.329 1.00 97.00 163 LEU A C 1
ATOM 1281 O O . LEU A 1 163 ? 3.227 -13.021 -1.078 1.00 97.00 163 LEU A O 1
ATOM 1285 N N . ALA A 1 164 ? 1.243 -12.006 -0.788 1.00 96.25 164 ALA A N 1
ATOM 1286 C CA . ALA A 1 164 ? 0.920 -11.935 -2.209 1.00 96.25 164 ALA A CA 1
ATOM 1287 C C . ALA A 1 164 ? 1.947 -11.096 -2.985 1.00 96.25 164 ALA A C 1
ATOM 1289 O O . ALA A 1 164 ? 2.386 -11.505 -4.060 1.00 96.25 164 ALA A O 1
ATOM 1290 N N . ASN A 1 165 ? 2.359 -9.947 -2.439 1.00 97.31 165 ASN A N 1
ATOM 1291 C CA . ASN A 1 165 ? 3.355 -9.099 -3.083 1.00 97.31 165 ASN A CA 1
ATOM 1292 C C . ASN A 1 165 ? 4.733 -9.768 -3.130 1.00 97.31 165 ASN A C 1
ATOM 1294 O O . ASN A 1 165 ? 5.307 -9.845 -4.209 1.00 97.31 165 ASN A O 1
ATOM 1298 N N . GLU A 1 166 ? 5.234 -10.305 -2.013 1.00 96.69 166 GLU A N 1
ATOM 1299 C CA . GLU A 1 166 ? 6.530 -11.005 -1.971 1.00 96.69 166 GLU A CA 1
ATOM 1300 C C . GLU A 1 166 ? 6.551 -12.220 -2.907 1.00 96.69 166 GLU A C 1
ATOM 1302 O O . GLU A 1 166 ? 7.516 -12.438 -3.637 1.00 96.69 166 GLU A O 1
ATOM 1307 N N . THR A 1 167 ? 5.447 -12.969 -2.980 1.00 96.44 167 THR A N 1
ATOM 1308 C CA . THR A 1 167 ? 5.321 -14.085 -3.927 1.00 96.44 167 THR A CA 1
ATOM 1309 C C . THR A 1 167 ? 5.482 -13.607 -5.370 1.00 96.44 167 THR A C 1
ATOM 1311 O O . THR A 1 167 ? 6.203 -14.237 -6.144 1.00 96.44 167 THR A O 1
ATOM 1314 N N . LEU A 1 168 ? 4.855 -12.485 -5.739 1.00 95.81 168 LEU A N 1
ATOM 1315 C CA . LEU A 1 168 ? 4.996 -11.903 -7.075 1.00 95.81 168 LEU A CA 1
ATOM 1316 C C . LEU A 1 168 ? 6.395 -11.332 -7.318 1.00 95.81 168 LEU A C 1
ATOM 1318 O O . LEU A 1 168 ? 6.908 -11.478 -8.421 1.00 95.81 168 LEU A O 1
ATOM 1322 N N . VAL A 1 169 ? 7.025 -10.720 -6.314 1.00 95.19 169 VAL A N 1
ATOM 1323 C CA . VAL A 1 169 ? 8.406 -10.221 -6.417 1.00 95.19 169 VAL A CA 1
ATOM 1324 C C . VAL A 1 169 ? 9.377 -11.357 -6.726 1.00 95.19 169 VAL A C 1
ATOM 1326 O O . VAL A 1 169 ? 10.246 -11.203 -7.579 1.00 95.19 169 VAL A O 1
ATOM 1329 N N . HIS A 1 170 ? 9.210 -12.510 -6.078 1.00 94.75 170 HIS A N 1
ATOM 1330 C CA . HIS A 1 170 ? 10.112 -13.646 -6.254 1.00 94.75 170 HIS A CA 1
ATOM 1331 C C . HIS A 1 170 ? 9.826 -14.498 -7.494 1.00 94.75 170 HIS A C 1
ATOM 1333 O O . HIS A 1 170 ? 10.752 -15.102 -8.029 1.00 94.75 170 HIS A O 1
ATOM 1339 N N . ASN A 1 171 ? 8.569 -14.581 -7.940 1.00 95.44 171 ASN A N 1
ATOM 1340 C CA . ASN A 1 171 ? 8.161 -15.577 -8.939 1.00 95.44 171 ASN A CA 1
ATOM 1341 C C . ASN A 1 171 ? 7.577 -14.987 -10.227 1.00 95.44 171 ASN A C 1
ATOM 1343 O O . ASN A 1 171 ? 7.358 -15.730 -11.183 1.00 95.44 171 ASN A O 1
ATOM 1347 N N . ALA A 1 172 ? 7.282 -13.686 -10.276 1.00 93.19 172 ALA A N 1
ATOM 1348 C CA . ALA A 1 172 ? 6.630 -13.069 -11.424 1.00 93.19 172 ALA A CA 1
ATOM 1349 C C . ALA A 1 172 ? 7.553 -12.102 -12.171 1.00 93.19 172 ALA A C 1
ATOM 1351 O O . ALA A 1 172 ? 8.483 -11.515 -11.624 1.00 93.19 172 ALA A O 1
ATOM 1352 N N . SER A 1 173 ? 7.256 -11.895 -13.455 1.00 92.50 173 SER A N 1
ATOM 1353 C CA . SER A 1 173 ? 7.924 -10.857 -14.238 1.00 92.50 173 SER A CA 1
ATOM 1354 C C . SER A 1 173 ? 7.544 -9.456 -13.740 1.00 92.50 173 SER A C 1
ATOM 1356 O O . SER A 1 173 ? 6.451 -9.241 -13.206 1.00 92.50 173 SER A O 1
ATOM 1358 N N . GLN A 1 174 ? 8.391 -8.462 -14.017 1.00 90.06 174 GLN A N 1
ATOM 1359 C CA . GLN A 1 174 ? 8.084 -7.051 -13.742 1.00 90.06 174 GLN A CA 1
ATOM 1360 C C . GLN A 1 174 ? 6.782 -6.586 -14.415 1.00 90.06 174 GLN A C 1
ATOM 1362 O O . GLN A 1 174 ? 6.031 -5.808 -13.832 1.00 90.06 174 GLN A O 1
ATOM 1367 N N . THR A 1 175 ? 6.476 -7.104 -15.612 1.00 90.94 175 THR A N 1
ATOM 1368 C CA . THR A 1 175 ? 5.214 -6.812 -16.316 1.00 90.94 175 THR A CA 1
ATOM 1369 C C . THR A 1 175 ? 4.017 -7.325 -15.523 1.00 90.94 175 THR A C 1
ATOM 1371 O O . THR A 1 175 ? 3.074 -6.580 -15.264 1.00 90.94 175 THR A O 1
ATOM 1374 N N . THR A 1 176 ? 4.069 -8.587 -15.091 1.00 92.06 176 THR A N 1
ATOM 1375 C CA . THR A 1 176 ? 3.015 -9.203 -14.276 1.00 92.06 176 THR A CA 1
ATOM 1376 C C . THR A 1 176 ? 2.822 -8.438 -12.969 1.00 92.06 176 THR A C 1
ATOM 1378 O O . THR A 1 176 ? 1.689 -8.171 -12.568 1.00 92.06 176 THR A O 1
ATOM 1381 N N . TRP A 1 177 ? 3.920 -8.025 -12.335 1.00 94.88 177 TRP A N 1
ATOM 1382 C CA . TRP A 1 177 ? 3.865 -7.233 -11.114 1.00 94.88 177 TRP A CA 1
ATOM 1383 C C . TRP A 1 177 ? 3.248 -5.845 -11.342 1.00 94.88 177 TRP A C 1
ATOM 1385 O O . TRP A 1 177 ? 2.411 -5.427 -10.548 1.00 94.88 177 TRP A O 1
ATOM 1395 N N . LEU A 1 178 ? 3.583 -5.138 -12.430 1.00 91.56 178 LEU A N 1
ATOM 1396 C CA . LEU A 1 178 ? 2.977 -3.835 -12.749 1.00 91.56 178 LEU A CA 1
ATOM 1397 C C . LEU A 1 178 ? 1.471 -3.939 -12.994 1.00 91.56 178 LEU A C 1
ATOM 1399 O O . LEU A 1 178 ? 0.720 -3.074 -12.543 1.00 91.56 178 LEU A O 1
ATOM 1403 N N . LEU A 1 179 ? 1.018 -5.003 -13.664 1.00 90.75 179 LEU A N 1
ATOM 1404 C CA . LEU A 1 179 ? -0.410 -5.272 -13.841 1.00 90.75 179 LEU A CA 1
ATOM 1405 C C . LEU A 1 179 ? -1.098 -5.501 -12.493 1.00 90.75 179 LEU A C 1
ATOM 1407 O O . LEU A 1 179 ? -2.126 -4.881 -12.214 1.00 90.75 179 LEU A O 1
ATOM 1411 N N . TYR A 1 180 ? -0.505 -6.333 -11.630 1.00 92.38 180 TYR A N 1
ATOM 1412 C CA . TYR A 1 180 ? -0.985 -6.523 -10.262 1.00 92.38 180 TYR A CA 1
ATOM 1413 C C . TYR A 1 180 ? -1.050 -5.193 -9.509 1.00 92.38 180 TYR A C 1
ATOM 1415 O O . TYR A 1 180 ? -2.093 -4.847 -8.963 1.00 92.38 180 TYR A O 1
ATOM 1423 N N . PHE A 1 181 ? 0.024 -4.408 -9.531 1.00 92.44 181 PHE A N 1
ATOM 1424 C CA . PHE A 1 181 ? 0.123 -3.126 -8.845 1.00 92.44 181 PHE A CA 1
ATOM 1425 C C . PHE A 1 181 ? -0.905 -2.098 -9.350 1.00 92.44 181 PHE A C 1
ATOM 1427 O O . PHE A 1 181 ? -1.514 -1.378 -8.549 1.00 92.44 181 PHE A O 1
ATOM 1434 N N . GLY A 1 182 ? -1.147 -2.061 -10.663 1.00 90.12 182 GLY A N 1
ATOM 1435 C CA . GLY A 1 182 ? -2.173 -1.228 -11.284 1.00 90.12 182 GLY A CA 1
ATOM 1436 C C . GLY A 1 182 ? -3.591 -1.620 -10.856 1.00 90.12 182 GLY A C 1
ATOM 1437 O O . GLY A 1 182 ? -4.401 -0.750 -10.541 1.00 90.12 182 GLY A O 1
ATOM 1438 N N . LEU A 1 183 ? -3.881 -2.921 -10.767 1.00 90.38 183 LEU A N 1
ATOM 1439 C CA . LEU A 1 183 ? -5.194 -3.449 -10.368 1.00 90.38 183 LEU A CA 1
ATOM 1440 C C . LEU A 1 183 ? -5.388 -3.549 -8.848 1.00 90.38 183 LEU A C 1
ATOM 1442 O O . LEU A 1 183 ? -6.511 -3.667 -8.359 1.00 90.38 183 LEU A O 1
ATOM 1446 N N . LEU A 1 184 ? -4.316 -3.469 -8.069 1.00 91.25 184 LEU A N 1
ATOM 1447 C CA . LEU A 1 184 ? -4.337 -3.636 -6.622 1.00 91.25 184 LEU A CA 1
ATOM 1448 C C . LEU A 1 184 ? -5.361 -2.744 -5.893 1.00 91.25 184 LEU A C 1
ATOM 1450 O O . LEU A 1 184 ? -6.042 -3.245 -4.997 1.00 91.25 184 LEU A O 1
ATOM 1454 N N . PRO A 1 185 ? -5.544 -1.449 -6.223 1.00 88.19 185 PRO A N 1
ATOM 1455 C CA . PRO A 1 185 ? -6.563 -0.618 -5.574 1.00 88.19 185 PRO A CA 1
ATOM 1456 C C . PRO A 1 185 ? -7.978 -1.147 -5.777 1.00 88.19 185 PRO A C 1
ATOM 1458 O O . PRO A 1 1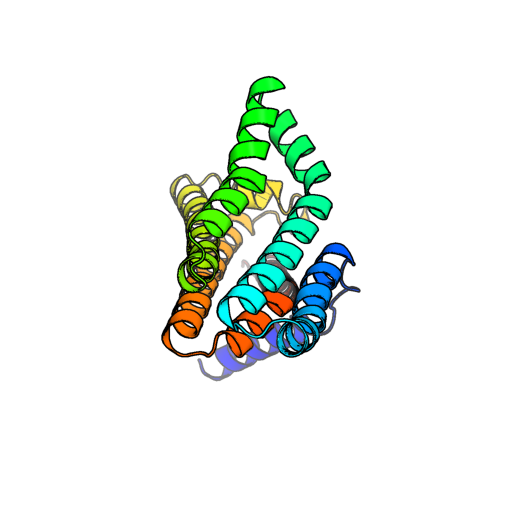85 ? -8.807 -1.053 -4.872 1.00 88.19 185 PRO A O 1
ATOM 1461 N N . LEU A 1 186 ? -8.239 -1.706 -6.959 1.00 85.94 186 LEU A N 1
ATOM 1462 C CA . LEU A 1 186 ? -9.514 -2.303 -7.312 1.00 85.94 186 LEU A CA 1
ATOM 1463 C C . LEU A 1 186 ? -9.742 -3.558 -6.468 1.00 85.94 186 LEU A C 1
ATOM 1465 O O . LEU A 1 186 ? -10.713 -3.616 -5.714 1.00 85.94 186 LEU A O 1
ATOM 1469 N N . PHE A 1 187 ? -8.802 -4.508 -6.510 1.00 88.12 187 PHE A N 1
ATOM 1470 C CA . PHE A 1 187 ? -8.893 -5.754 -5.746 1.00 88.12 187 PHE A CA 1
ATOM 1471 C C . PHE A 1 187 ? -8.998 -5.505 -4.243 1.00 88.12 187 PHE A C 1
ATOM 1473 O O . PHE A 1 187 ? -9.886 -6.041 -3.585 1.00 88.12 187 PHE A O 1
ATOM 1480 N N . THR A 1 188 ? -8.152 -4.634 -3.693 1.00 90.00 188 THR A N 1
ATOM 1481 C CA . THR A 1 188 ? -8.179 -4.319 -2.259 1.00 90.00 188 THR A CA 1
ATOM 1482 C C . THR A 1 188 ? -9.469 -3.631 -1.840 1.00 90.00 188 THR A C 1
ATOM 1484 O O . THR A 1 188 ? -9.968 -3.905 -0.752 1.00 90.00 188 THR A O 1
ATOM 1487 N N . ASN A 1 189 ? -10.047 -2.763 -2.676 1.00 86.56 189 ASN A N 1
ATOM 1488 C CA . ASN A 1 189 ? -11.339 -2.156 -2.380 1.00 86.56 189 ASN A CA 1
ATOM 1489 C C . ASN A 1 189 ? -12.462 -3.193 -2.380 1.00 86.56 189 ASN A C 1
ATOM 1491 O O . ASN A 1 189 ? -13.273 -3.209 -1.459 1.00 86.56 189 ASN A O 1
ATOM 1495 N N . ILE A 1 190 ? -12.480 -4.054 -3.394 1.00 86.06 190 ILE A N 1
ATOM 1496 C CA . ILE A 1 190 ? -13.472 -5.110 -3.557 1.00 86.06 190 ILE A CA 1
ATOM 1497 C C . ILE A 1 190 ? -13.419 -6.088 -2.369 1.00 86.06 190 ILE A C 1
ATOM 1499 O O . ILE A 1 190 ? -14.423 -6.263 -1.679 1.00 86.06 190 ILE A O 1
ATOM 1503 N N . ILE A 1 191 ? -12.242 -6.645 -2.068 1.00 89.75 191 ILE A N 1
ATOM 1504 C CA . ILE A 1 191 ? -12.050 -7.597 -0.963 1.00 89.75 191 ILE A CA 1
ATOM 1505 C C . ILE A 1 191 ? -12.361 -6.938 0.383 1.00 89.75 191 ILE A C 1
ATOM 1507 O O . ILE A 1 191 ? -13.082 -7.507 1.194 1.00 89.75 191 ILE A O 1
ATOM 1511 N N . ARG A 1 192 ? -11.881 -5.713 0.630 1.00 90.12 192 ARG A N 1
ATOM 1512 C CA . ARG A 1 192 ? -12.177 -5.002 1.882 1.00 90.12 192 ARG A CA 1
ATOM 1513 C C . ARG A 1 192 ? -13.675 -4.778 2.068 1.00 90.12 192 ARG A C 1
ATOM 1515 O O . ARG A 1 192 ? -14.169 -4.971 3.172 1.00 90.12 192 ARG A O 1
ATOM 1522 N N . THR A 1 193 ? -14.392 -4.360 1.025 1.00 87.00 193 THR A N 1
ATOM 1523 C CA . THR A 1 193 ? -15.848 -4.167 1.100 1.00 87.00 193 THR A CA 1
ATOM 1524 C C . THR A 1 193 ? -16.566 -5.482 1.383 1.00 87.00 193 THR A C 1
ATOM 1526 O O . THR A 1 193 ? -17.473 -5.497 2.213 1.00 87.00 193 THR A O 1
ATOM 1529 N N . ALA A 1 194 ? -16.143 -6.576 0.746 1.00 86.56 194 ALA A N 1
ATOM 1530 C CA . ALA A 1 194 ? -16.658 -7.913 1.025 1.00 86.56 194 ALA A CA 1
ATOM 1531 C C . ALA A 1 194 ? -16.448 -8.303 2.495 1.00 86.56 194 ALA A C 1
ATOM 1533 O O . ALA A 1 194 ? -17.414 -8.591 3.191 1.00 86.56 194 ALA A O 1
ATOM 1534 N N . LEU A 1 195 ? -15.214 -8.192 2.999 1.00 89.19 195 LEU A N 1
ATOM 1535 C CA . LEU A 1 195 ? -14.870 -8.504 4.390 1.00 89.19 195 LEU A CA 1
ATOM 1536 C C . LEU A 1 195 ? -15.693 -7.690 5.393 1.00 89.19 195 LEU A C 1
ATOM 1538 O O . LEU A 1 195 ? -16.238 -8.250 6.340 1.00 89.19 195 LEU A O 1
ATOM 1542 N N . VAL A 1 196 ? -15.812 -6.375 5.178 1.00 88.50 196 VAL A N 1
ATOM 1543 C CA . VAL A 1 196 ? -16.618 -5.498 6.041 1.00 88.50 196 VAL A CA 1
ATOM 1544 C C . VAL A 1 196 ? -18.073 -5.957 6.055 1.00 88.50 196 VAL A C 1
ATOM 1546 O O . VAL A 1 196 ? -18.643 -6.104 7.131 1.00 88.50 196 VAL A O 1
ATOM 1549 N N . ARG A 1 197 ? -18.657 -6.246 4.887 1.00 85.94 197 ARG A N 1
ATOM 1550 C CA . ARG A 1 197 ? -20.041 -6.730 4.784 1.00 85.94 197 ARG A CA 1
ATOM 1551 C C . ARG A 1 197 ? -20.240 -8.081 5.455 1.00 85.94 197 ARG A C 1
ATOM 1553 O O . ARG A 1 197 ? -21.239 -8.255 6.136 1.00 85.94 197 ARG A O 1
ATOM 1560 N N . THR A 1 198 ? -19.308 -9.014 5.290 1.00 86.06 198 THR A N 1
ATOM 1561 C CA . THR A 1 198 ? -19.379 -10.329 5.936 1.00 86.06 198 THR A CA 1
ATOM 1562 C C . THR A 1 198 ? -19.369 -10.191 7.455 1.00 86.06 198 THR A C 1
ATOM 1564 O O . THR A 1 198 ? -20.205 -10.791 8.123 1.00 86.06 198 THR A O 1
ATOM 1567 N N . VAL A 1 199 ? -18.486 -9.351 8.009 1.00 86.31 199 VAL A N 1
ATOM 1568 C CA . VAL A 1 199 ? -18.462 -9.087 9.456 1.00 86.31 199 VAL A CA 1
ATOM 1569 C C . VAL A 1 199 ? -19.760 -8.403 9.899 1.00 86.31 199 VAL A C 1
ATOM 1571 O O . VAL A 1 199 ? -20.373 -8.838 10.867 1.00 86.31 199 VAL A O 1
ATOM 1574 N N . GLN A 1 200 ? -20.231 -7.395 9.163 1.00 83.38 200 GLN A N 1
ATOM 1575 C CA . GLN A 1 200 ? -21.504 -6.731 9.458 1.00 83.38 200 GLN A CA 1
ATOM 1576 C C . GLN A 1 200 ? -22.695 -7.694 9.432 1.00 83.38 200 GLN A C 1
ATOM 1578 O O . GLN A 1 200 ? -23.565 -7.593 10.280 1.00 83.38 200 GLN A O 1
ATOM 1583 N N . GLN A 1 201 ? -22.770 -8.622 8.480 1.00 81.69 201 GLN A N 1
ATOM 1584 C CA . GLN A 1 201 ? -23.875 -9.583 8.395 1.00 81.69 201 GLN A CA 1
ATOM 1585 C C . GLN A 1 201 ? -23.796 -10.637 9.504 1.00 81.69 201 GLN A C 1
ATOM 1587 O O . GLN A 1 201 ? -24.812 -10.954 10.117 1.00 81.69 201 GLN A O 1
ATOM 1592 N N . GLY A 1 202 ? -22.591 -11.136 9.797 1.00 74.94 202 GLY A N 1
ATOM 1593 C CA . GLY A 1 202 ? -22.375 -12.130 10.849 1.00 74.94 202 GLY A CA 1
ATOM 1594 C C . GLY A 1 202 ? -22.651 -11.607 12.261 1.00 74.94 202 GLY A C 1
ATOM 1595 O O . GLY A 1 202 ? -23.081 -12.376 13.113 1.00 74.94 202 GLY A O 1
ATOM 1596 N N . TYR A 1 203 ? -22.449 -10.307 12.506 1.00 67.62 203 TYR A N 1
ATOM 1597 C CA . TYR A 1 203 ? -22.600 -9.690 13.835 1.00 67.62 203 TYR A CA 1
ATOM 1598 C C . TYR A 1 203 ? -23.748 -8.673 13.939 1.00 67.62 203 TYR A C 1
ATOM 1600 O O . TYR A 1 203 ? -24.114 -8.270 15.039 1.00 67.62 203 TYR A O 1
ATOM 1608 N N . GLY A 1 204 ? -24.336 -8.262 12.817 1.00 56.25 204 GLY A N 1
ATOM 1609 C CA . GLY A 1 204 ? -25.411 -7.270 12.732 1.00 56.25 204 GLY A CA 1
ATOM 1610 C C . GLY A 1 204 ? -26.816 -7.860 12.654 1.00 56.25 204 GLY A C 1
ATOM 1611 O O . GLY A 1 204 ? -27.741 -7.125 12.320 1.00 56.25 204 GLY A O 1
ATOM 1612 N N . THR A 1 205 ? -26.999 -9.153 12.945 1.00 50.12 205 THR A N 1
ATOM 1613 C CA . THR A 1 205 ? -28.333 -9.756 13.101 1.00 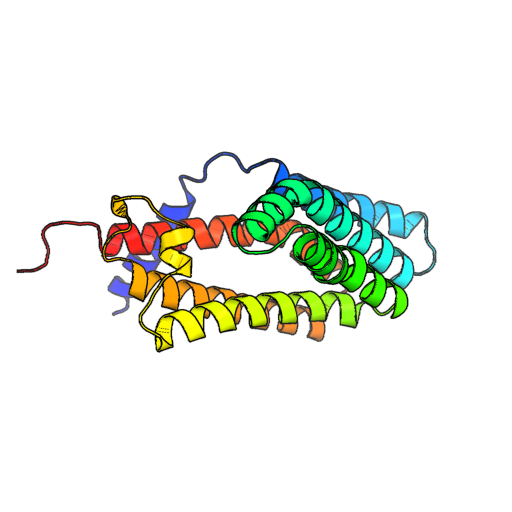50.12 205 THR A CA 1
ATOM 1614 C C . THR A 1 205 ? -28.714 -9.719 14.588 1.00 50.12 205 THR A C 1
ATOM 1616 O O . THR A 1 205 ? -28.204 -10.536 15.358 1.00 50.12 205 THR A O 1
ATOM 1619 N N . PRO A 1 206 ? -29.585 -8.798 15.043 1.00 43.25 206 PRO A N 1
ATOM 1620 C CA . PRO A 1 206 ? -30.097 -8.835 16.404 1.00 43.25 206 PRO A CA 1
ATOM 1621 C C . PRO A 1 206 ? -31.106 -9.987 16.475 1.00 43.25 206 PRO A C 1
ATOM 1623 O O . PRO A 1 206 ? -32.216 -9.861 15.963 1.00 43.25 206 PRO A O 1
ATOM 1626 N N . GLY A 1 207 ? -30.715 -11.129 17.051 1.00 43.31 207 GLY A N 1
ATOM 1627 C CA . GLY A 1 207 ? -31.657 -12.238 17.263 1.00 43.31 207 GLY A CA 1
ATOM 1628 C C . GLY A 1 207 ? -31.100 -13.648 17.470 1.00 43.31 207 GLY A C 1
ATOM 1629 O O . GLY A 1 207 ? -31.896 -14.538 17.733 1.00 43.31 207 GLY A O 1
ATOM 1630 N N . LEU A 1 208 ? -29.786 -13.889 17.381 1.00 40.28 208 LEU A N 1
ATOM 1631 C CA . LEU A 1 208 ? -29.206 -15.237 17.575 1.00 40.28 208 LEU A CA 1
ATOM 1632 C C . LEU A 1 208 ? -28.196 -15.318 18.729 1.00 40.28 208 LEU A C 1
ATOM 1634 O O . LEU A 1 208 ? -27.296 -16.152 18.731 1.00 40.28 208 LEU A O 1
ATOM 1638 N N . SER A 1 209 ? -28.363 -14.462 19.735 1.00 37.97 209 SER A N 1
ATOM 1639 C CA . SER A 1 209 ? -27.810 -14.689 21.070 1.00 37.97 209 SER A CA 1
ATOM 1640 C C . SER A 1 209 ? -28.964 -14.956 22.036 1.00 37.97 209 SER A C 1
ATOM 1642 O O . SER A 1 209 ? -29.432 -14.043 22.720 1.00 37.97 209 SER A O 1
ATOM 1644 N N . ALA A 1 210 ? -29.442 -16.197 22.025 1.00 35.00 210 ALA A N 1
ATOM 1645 C CA . ALA A 1 210 ? -30.201 -16.832 23.095 1.00 35.00 210 ALA A CA 1
ATOM 1646 C C . ALA A 1 210 ? -29.707 -18.277 23.206 1.00 35.00 210 ALA A C 1
ATOM 1648 O O . ALA A 1 210 ? -29.609 -18.926 22.139 1.00 35.00 210 ALA A O 1
#

Sequence (210 aa):
MFDDLLDTLTAFVQSFRRTTPFPVEILVPGLLIILSWPLLRIWLDDPQSAFMVAFVLGIGLRLAMKSRVMIARTRAHFSGPATVLLILICGPGALALLIYTADPARCQQFLSLYFLFAAALYIIDVIDGKYAIVRARWPQPEMRGCEAVLTRVMAVFHLSLVLANETLVHNASQTTWLLYFGLLPLFTNIIRTALVRTVQQGYGTPGLSA